Protein AF-A0A1B6NQA8-F1 (afdb_monomer)

Radius of gyration: 20.76 Å; Cα contacts (8 Å, |Δi|>4): 273; chains: 1; bounding box: 69×52×46 Å

Foldseek 3Di:
DVVVVVVVVVVVVVVVVVVLVVLLVPPPAFVLLVVADPLLVVLQSCLVSVVCVDALVRLLVSLLCQLLDPPRDLSSLQSSLLSLQVSLVCVVVVNHPDDLVSVVVSLVVSLVSCPVPPLVNLSNQCSNAAAPSNLVSLVVNLCVLLVPPPCLVVVLVVVPLVPQDPVLQVQLCVLPVDRDSLSSSLSVSLVSLVVSCVVPVDPPLPSLQVNLSSLLSNLLNCVRNVVVVNNVSSVSSSVVCCVVVSHPDDDPSNCVNVSSVDHDDPSNVVVVPDD

pLDDT: mean 73.3, std 19.45, range [27.83, 94.62]

Solvent-accessible surface area (backbone atoms only — not comparable to full-atom values): 15249 Å² total; per-residue (Å²): 120,74,67,65,52,53,55,52,51,52,48,52,51,50,53,50,51,51,52,51,53,54,53,63,74,64,59,76,67,52,74,49,51,82,66,24,50,72,68,36,39,52,50,44,52,27,62,74,68,70,60,60,87,58,55,72,68,54,52,51,50,51,36,48,54,53,56,62,40,94,80,57,46,63,50,29,41,46,41,37,38,50,54,51,51,54,52,50,52,35,36,75,71,66,75,40,93,64,55,72,61,62,58,50,53,50,50,53,50,33,55,57,74,31,67,84,41,69,62,59,36,24,42,44,40,22,47,72,43,59,21,71,58,6,32,58,28,21,52,52,33,49,36,66,70,40,64,43,65,82,57,58,72,52,40,67,73,68,71,63,63,88,76,61,56,66,72,43,45,53,45,5,31,70,78,66,74,39,79,46,74,64,34,36,49,51,31,48,52,51,50,40,49,51,53,37,43,68,76,43,78,87,83,43,70,67,58,25,43,49,51,51,50,40,52,49,41,34,26,36,13,24,50,67,62,70,35,57,70,58,19,53,50,40,51,50,50,51,53,48,35,29,77,69,66,65,24,80,70,71,58,91,82,39,55,67,64,60,62,60,60,63,76,82,64,77,73,55,64,65,66,65,77,72,128

Organism: NCBI:txid412755

Mean predicted aligned error: 11.4 Å

Structure (mmCIF, N/CA/C/O backbone):
data_AF-A0A1B6NQA8-F1
#
_entry.id   AF-A0A1B6NQA8-F1
#
loop_
_atom_site.group_PDB
_atom_site.id
_atom_site.type_symbol
_atom_site.label_atom_id
_atom_site.label_alt_id
_atom_site.label_comp_id
_atom_site.label_asym_id
_atom_site.label_entity_id
_atom_site.label_seq_id
_atom_site.pdbx_PDB_ins_code
_atom_site.Cartn_x
_atom_site.Cartn_y
_atom_site.Cartn_z
_atom_site.occupancy
_atom_site.B_iso_or_equiv
_atom_site.auth_seq_id
_atom_site.auth_comp_id
_atom_site.auth_asym_id
_atom_site.auth_atom_id
_atom_site.pdbx_PDB_model_num
ATOM 1 N N . MET A 1 1 ? -44.315 35.394 1.890 1.00 46.72 1 MET A N 1
ATOM 2 C CA . MET A 1 1 ? -42.906 35.283 1.439 1.00 46.72 1 MET A CA 1
ATOM 3 C C . MET A 1 1 ? -42.037 34.324 2.262 1.00 46.72 1 MET A C 1
ATOM 5 O O . MET A 1 1 ? -41.167 33.710 1.672 1.00 46.72 1 MET A O 1
ATOM 9 N N . LYS A 1 2 ? -42.258 34.127 3.575 1.00 40.66 2 LYS A N 1
ATOM 10 C CA . LYS A 1 2 ? -41.426 33.209 4.390 1.00 40.66 2 LYS A CA 1
ATOM 11 C C . LYS A 1 2 ? -41.687 31.707 4.166 1.00 40.66 2 LYS A C 1
ATOM 13 O O . LYS A 1 2 ? -40.763 30.917 4.276 1.00 40.66 2 LYS A O 1
ATOM 18 N N . ILE A 1 3 ? -42.914 31.320 3.803 1.00 45.50 3 ILE A N 1
ATOM 19 C CA . ILE A 1 3 ? -43.298 29.903 3.630 1.00 45.50 3 ILE A CA 1
ATOM 20 C C . ILE A 1 3 ? -42.689 29.298 2.354 1.00 45.50 3 ILE A C 1
ATOM 22 O O . ILE A 1 3 ? -42.203 28.178 2.390 1.00 45.50 3 ILE A O 1
ATOM 26 N N . LEU A 1 4 ? -42.623 30.070 1.262 1.00 41.81 4 LEU A N 1
ATOM 27 C CA . LEU A 1 4 ? -42.025 29.643 -0.013 1.00 41.81 4 LEU A CA 1
ATOM 28 C C . LEU A 1 4 ? -40.510 29.401 0.073 1.00 41.81 4 LEU A C 1
ATOM 30 O O . LEU A 1 4 ? -39.991 28.574 -0.664 1.00 41.81 4 LEU A O 1
ATOM 34 N N . LEU A 1 5 ? -39.804 30.086 0.980 1.00 41.91 5 LEU A N 1
ATOM 35 C CA . LEU A 1 5 ? -38.368 29.873 1.179 1.00 41.91 5 LEU A CA 1
ATOM 36 C C . LEU A 1 5 ? -38.089 28.550 1.909 1.00 41.91 5 LEU A C 1
ATOM 38 O O . LEU A 1 5 ? -37.139 27.853 1.574 1.00 41.91 5 LEU A O 1
ATOM 42 N N . ALA A 1 6 ? -38.935 28.187 2.879 1.00 42.66 6 ALA A N 1
ATOM 43 C CA . ALA A 1 6 ? -38.776 26.956 3.649 1.00 42.66 6 ALA A CA 1
ATOM 44 C C . ALA A 1 6 ? -39.039 25.707 2.793 1.00 42.66 6 ALA A C 1
ATOM 46 O O . ALA A 1 6 ? -38.270 24.753 2.863 1.00 42.66 6 ALA A O 1
ATOM 47 N N . THR A 1 7 ? -40.058 25.723 1.926 1.00 46.06 7 THR A N 1
ATOM 48 C CA . THR A 1 7 ? -40.312 24.612 0.993 1.00 46.06 7 THR A CA 1
ATOM 49 C C . THR A 1 7 ? -39.230 24.476 -0.071 1.00 46.06 7 THR A C 1
ATOM 51 O O . THR A 1 7 ? -38.890 23.350 -0.419 1.00 46.06 7 THR A O 1
ATOM 54 N N . LEU A 1 8 ? -38.642 25.581 -0.546 1.00 37.81 8 LEU A N 1
ATOM 55 C CA . LEU A 1 8 ? -37.531 25.527 -1.502 1.00 37.81 8 LEU A CA 1
ATOM 56 C C . LEU A 1 8 ? -36.260 24.940 -0.864 1.00 37.81 8 LEU A C 1
ATOM 58 O O . LEU A 1 8 ? -35.586 24.127 -1.483 1.00 37.81 8 LEU A O 1
ATOM 62 N N . VAL A 1 9 ? -35.962 25.297 0.390 1.00 45.97 9 VAL A N 1
ATOM 63 C CA . VAL A 1 9 ? -34.813 24.748 1.135 1.00 45.97 9 VAL A CA 1
ATOM 64 C C . VAL A 1 9 ? -35.016 23.266 1.457 1.00 45.97 9 VAL A C 1
ATOM 66 O O . VAL A 1 9 ? -34.083 22.483 1.296 1.00 45.97 9 VAL A O 1
ATOM 69 N N . VAL A 1 10 ? -36.230 22.856 1.841 1.00 42.38 10 VAL A N 1
ATOM 70 C CA . VAL A 1 10 ? -36.544 21.442 2.108 1.00 42.38 10 VAL A CA 1
ATOM 71 C C . VAL A 1 10 ? -36.507 20.612 0.823 1.00 42.38 10 VAL A C 1
ATOM 73 O O . VAL A 1 10 ? -35.942 19.524 0.851 1.00 42.38 10 VAL A O 1
ATOM 76 N N . LEU A 1 11 ? -37.010 21.120 -0.313 1.00 32.34 11 LEU A N 1
ATOM 77 C CA . LEU A 1 11 ? -36.880 20.422 -1.600 1.00 32.34 11 LEU A CA 1
ATOM 78 C C . LEU A 1 11 ? -35.423 20.344 -2.069 1.00 32.34 11 LEU A C 1
ATOM 80 O O . LEU A 1 11 ? -35.007 19.282 -2.513 1.00 32.34 11 LEU A O 1
ATOM 84 N N . CYS A 1 12 ? -34.630 21.411 -1.944 1.00 36.75 12 CYS A N 1
ATOM 85 C CA . CYS A 1 12 ? -33.211 21.370 -2.310 1.00 36.75 12 CYS A CA 1
ATOM 86 C C . CYS A 1 12 ? -32.414 20.400 -1.423 1.00 36.75 12 CYS A C 1
ATOM 88 O O . CYS A 1 12 ? -31.559 19.684 -1.936 1.00 36.75 12 CYS A O 1
ATOM 90 N N . ALA A 1 13 ? -32.721 20.322 -0.124 1.00 36.34 13 ALA A N 1
ATOM 91 C CA . ALA A 1 13 ? -32.103 19.359 0.786 1.00 36.34 13 ALA A CA 1
ATOM 92 C C . ALA A 1 13 ? -32.541 17.913 0.494 1.00 36.34 13 ALA A C 1
ATOM 94 O O . ALA A 1 13 ? -31.716 17.006 0.543 1.00 36.34 13 ALA A O 1
ATOM 95 N N . HIS A 1 14 ? -33.813 17.683 0.145 1.00 30.70 14 HIS A N 1
ATOM 96 C CA . HIS A 1 14 ? -34.294 16.351 -0.231 1.00 30.70 14 HIS A CA 1
ATOM 97 C C . HIS A 1 14 ? -33.732 15.893 -1.577 1.00 30.70 14 HIS A C 1
ATOM 99 O O . HIS A 1 14 ? -33.275 14.762 -1.672 1.00 30.70 14 HIS A O 1
ATOM 105 N N . VAL A 1 15 ? -33.702 16.766 -2.589 1.00 33.72 15 VAL A N 1
ATOM 106 C CA . VAL A 1 15 ? -33.158 16.443 -3.917 1.00 33.72 15 VAL A CA 1
ATOM 107 C C . VAL A 1 15 ? -31.648 16.204 -3.838 1.00 33.72 15 VAL A C 1
ATOM 109 O O . VAL A 1 15 ? -31.175 15.237 -4.432 1.00 33.72 15 VAL A O 1
ATOM 112 N N . ALA A 1 16 ? -30.913 16.991 -3.039 1.00 33.59 16 ALA A N 1
ATOM 113 C CA . ALA A 1 16 ? -29.499 16.741 -2.754 1.00 33.59 16 ALA A CA 1
ATOM 114 C C . ALA A 1 16 ? -29.289 15.417 -1.999 1.00 33.59 16 ALA A C 1
ATOM 116 O O . ALA A 1 16 ? -28.460 14.616 -2.408 1.00 33.59 16 ALA A O 1
ATOM 117 N N . ASN A 1 17 ? -30.081 15.110 -0.967 1.00 31.67 17 ASN A N 1
ATOM 118 C CA . ASN A 1 17 ? -29.951 13.830 -0.259 1.00 31.67 17 ASN A CA 1
ATOM 119 C C . ASN A 1 17 ? -30.317 12.623 -1.137 1.00 31.67 17 ASN A C 1
ATOM 121 O O . ASN A 1 17 ? -29.669 11.585 -1.040 1.00 31.67 17 ASN A O 1
ATOM 125 N N . THR A 1 18 ? -31.303 12.743 -2.031 1.00 32.09 18 THR A N 1
ATOM 126 C CA . THR A 1 18 ? -31.642 11.663 -2.973 1.00 32.09 18 THR A CA 1
ATOM 127 C C . THR A 1 18 ? -30.635 11.524 -4.111 1.00 32.09 18 THR A C 1
ATOM 129 O O . THR A 1 18 ? -30.408 10.405 -4.563 1.00 32.09 18 THR A O 1
ATOM 132 N N . SER A 1 19 ? -29.993 12.611 -4.564 1.00 31.58 19 SER A N 1
ATOM 133 C CA . SER A 1 19 ? -28.917 12.514 -5.559 1.00 31.58 19 SER A CA 1
ATOM 134 C C . SER A 1 19 ? -27.663 11.892 -4.947 1.00 31.58 19 SER A C 1
ATOM 136 O O . SER A 1 19 ? -27.043 11.056 -5.589 1.00 31.58 19 SER A O 1
ATOM 138 N N . TRP A 1 20 ? -27.352 12.208 -3.685 1.00 31.33 20 TRP A N 1
ATOM 139 C CA . TRP A 1 20 ? -26.260 11.587 -2.931 1.00 31.33 20 TRP A CA 1
ATOM 140 C C . TRP A 1 20 ? -26.520 10.103 -2.644 1.00 31.33 20 TRP A C 1
ATOM 142 O O . TRP A 1 20 ? -25.627 9.283 -2.839 1.00 31.33 20 TRP A O 1
ATOM 152 N N . ALA A 1 21 ? -27.740 9.732 -2.243 1.00 30.92 21 ALA A N 1
ATOM 153 C CA . ALA A 1 21 ? -28.112 8.334 -2.010 1.00 30.92 21 ALA A CA 1
ATOM 154 C C . ALA A 1 21 ? -28.112 7.499 -3.306 1.00 30.92 21 ALA A C 1
ATOM 156 O O . ALA A 1 21 ? -27.647 6.360 -3.305 1.00 30.92 21 ALA A O 1
ATOM 157 N N . ASN A 1 22 ? -28.562 8.075 -4.428 1.00 27.83 22 ASN A N 1
ATOM 158 C CA . ASN A 1 22 ? -28.517 7.406 -5.731 1.00 27.83 22 ASN A CA 1
ATOM 159 C C . ASN A 1 22 ? -27.088 7.333 -6.308 1.00 27.83 22 ASN A C 1
ATOM 161 O O . ASN A 1 22 ? -26.751 6.331 -6.935 1.00 27.83 22 ASN A O 1
ATOM 165 N N . GLU A 1 23 ? -26.221 8.321 -6.055 1.00 33.91 23 GLU A N 1
ATOM 166 C CA . GLU A 1 23 ? -24.789 8.248 -6.399 1.00 33.91 23 GLU A CA 1
ATOM 167 C C . GLU A 1 23 ? -24.030 7.221 -5.538 1.00 33.91 23 GLU A C 1
ATOM 169 O O . GLU A 1 23 ? -23.148 6.540 -6.054 1.00 33.91 23 GLU A O 1
ATOM 174 N N . LEU A 1 24 ? -24.408 7.034 -4.266 1.00 36.78 24 LEU A N 1
ATOM 175 C CA . LEU A 1 24 ? -23.858 5.997 -3.376 1.00 36.78 24 LEU A CA 1
ATOM 176 C C . LEU A 1 24 ? -24.241 4.571 -3.800 1.00 36.78 24 LEU A C 1
ATOM 178 O O . LEU A 1 24 ? -23.450 3.648 -3.616 1.00 36.78 24 LEU A O 1
ATOM 182 N N . SER A 1 25 ? -25.424 4.390 -4.395 1.00 32.44 25 SER A N 1
ATOM 183 C CA . SER A 1 25 ? -25.898 3.085 -4.885 1.00 32.44 25 SER A CA 1
ATOM 184 C C . SER A 1 25 ? -25.262 2.627 -6.207 1.00 32.44 25 SER A C 1
ATOM 186 O O . SER A 1 25 ? -25.420 1.470 -6.582 1.00 32.44 25 SER A O 1
ATOM 188 N N . ASN A 1 26 ? -24.533 3.520 -6.890 1.00 32.88 26 ASN A N 1
ATOM 189 C CA . ASN A 1 26 ? -23.890 3.286 -8.190 1.00 32.88 26 ASN A CA 1
ATOM 190 C C . ASN A 1 26 ? -22.356 3.437 -8.124 1.00 32.88 26 ASN A C 1
ATOM 192 O O . ASN A 1 26 ? -21.698 3.706 -9.131 1.00 32.88 26 ASN A O 1
ATOM 196 N N . ILE A 1 27 ? -21.770 3.295 -6.931 1.00 43.62 27 ILE A N 1
ATOM 197 C CA . ILE A 1 27 ? -20.320 3.167 -6.784 1.00 43.62 27 ILE A CA 1
ATOM 198 C C . ILE A 1 27 ? -19.980 1.736 -7.193 1.00 43.62 27 ILE A C 1
ATOM 200 O O . ILE A 1 27 ? -20.111 0.825 -6.379 1.00 43.62 27 ILE A O 1
ATOM 204 N N . ASP A 1 28 ? -19.541 1.538 -8.436 1.00 43.75 28 ASP A N 1
ATOM 205 C CA . ASP A 1 28 ? -18.763 0.353 -8.805 1.00 43.75 28 ASP A CA 1
ATOM 206 C C . ASP A 1 28 ? -17.564 0.298 -7.849 1.00 43.75 28 ASP A C 1
ATOM 208 O O . ASP A 1 28 ? -16.562 1.000 -8.041 1.00 43.75 28 ASP A O 1
ATOM 212 N N . ALA A 1 29 ? -17.701 -0.445 -6.748 1.00 51.50 29 ALA A N 1
ATOM 213 C CA . ALA A 1 29 ? -16.682 -0.527 -5.720 1.00 51.50 29 ALA A CA 1
ATOM 214 C C . ALA A 1 29 ? -15.369 -0.938 -6.394 1.00 51.50 29 ALA A C 1
ATOM 216 O O . ALA A 1 29 ? -15.337 -1.819 -7.250 1.00 51.50 29 ALA A O 1
ATOM 217 N N . PHE A 1 30 ? -14.272 -0.249 -6.068 1.00 58.19 30 PHE A N 1
ATOM 218 C CA . PHE A 1 30 ? -12.974 -0.606 -6.638 1.00 58.19 30 PHE A CA 1
ATOM 219 C C . PHE A 1 30 ? -12.727 -2.107 -6.360 1.00 58.19 30 PHE A C 1
ATOM 221 O O . PHE A 1 30 ? -12.979 -2.514 -5.223 1.00 58.19 30 PHE A O 1
ATOM 228 N N . PRO A 1 31 ? -12.223 -2.921 -7.317 1.00 65.25 31 PRO A N 1
ATOM 229 C CA . PRO A 1 31 ? -12.214 -4.391 -7.215 1.00 65.25 31 PRO A CA 1
ATOM 230 C C . PRO A 1 31 ? -11.555 -4.974 -5.959 1.00 65.25 31 PRO A C 1
ATOM 232 O O . PRO A 1 31 ? -11.747 -6.137 -5.632 1.00 65.25 31 PRO A O 1
ATOM 235 N N . PHE A 1 32 ? -10.771 -4.181 -5.223 1.00 75.69 32 PHE A N 1
ATOM 236 C CA . PHE A 1 32 ? -10.238 -4.611 -3.936 1.00 75.69 32 PHE A CA 1
ATOM 237 C C . PHE A 1 32 ? -11.302 -4.792 -2.843 1.00 75.69 32 PHE A C 1
ATOM 239 O O . PHE A 1 32 ? -11.071 -5.612 -1.966 1.00 75.69 32 PHE A O 1
ATOM 246 N N . ILE A 1 33 ? -12.438 -4.076 -2.876 1.00 75.94 33 ILE A N 1
ATOM 247 C CA . ILE A 1 33 ? -13.514 -4.233 -1.877 1.00 75.94 33 ILE A CA 1
ATOM 248 C C . ILE A 1 33 ? -14.154 -5.612 -1.991 1.00 75.94 33 ILE A C 1
ATOM 250 O O . ILE A 1 33 ? -14.415 -6.246 -0.976 1.00 75.94 33 ILE A O 1
ATOM 254 N N . GLU A 1 34 ? -14.303 -6.129 -3.207 1.00 75.50 34 GLU A N 1
ATOM 255 C CA . GLU A 1 34 ? -14.791 -7.493 -3.442 1.00 75.50 34 GLU A CA 1
ATOM 256 C C . GLU A 1 34 ? -13.838 -8.570 -2.891 1.00 75.50 34 GLU A C 1
ATOM 258 O O . GLU A 1 34 ? -14.239 -9.716 -2.714 1.00 75.50 34 GLU A O 1
ATOM 263 N N . ARG A 1 35 ? -12.582 -8.204 -2.586 1.00 78.44 35 ARG A N 1
ATOM 264 C CA . ARG A 1 35 ? -11.588 -9.058 -1.914 1.00 78.44 35 ARG A CA 1
ATOM 265 C C . ARG A 1 35 ? -11.449 -8.788 -0.419 1.00 78.44 35 ARG A C 1
ATOM 267 O O . ARG A 1 35 ? -10.624 -9.417 0.236 1.00 78.44 35 ARG A O 1
ATOM 274 N N . THR A 1 36 ? -12.193 -7.831 0.124 1.00 83.00 36 THR A N 1
ATOM 275 C CA . THR A 1 36 ? -12.217 -7.618 1.570 1.00 83.00 36 THR A CA 1
ATOM 276 C C . THR A 1 36 ? -13.138 -8.634 2.239 1.00 83.00 36 THR A C 1
ATOM 278 O O . THR A 1 36 ? -14.086 -9.121 1.627 1.00 83.00 36 THR A O 1
ATOM 281 N N . SER A 1 37 ? -12.876 -8.948 3.505 1.00 88.81 37 SER A N 1
ATOM 282 C CA . SER A 1 37 ? -13.838 -9.676 4.338 1.00 88.81 37 SER A CA 1
ATOM 283 C C . SER A 1 37 ? -15.162 -8.910 4.455 1.00 88.81 37 SER A C 1
ATOM 285 O O . SER A 1 37 ? -15.181 -7.681 4.375 1.00 88.81 37 SER A O 1
ATOM 287 N N . ASP A 1 38 ? -16.266 -9.608 4.738 1.00 88.31 38 ASP A N 1
ATOM 288 C CA . ASP A 1 38 ? -17.583 -8.977 4.937 1.00 88.31 38 ASP A CA 1
ATOM 289 C C . ASP A 1 38 ? -17.544 -7.857 5.994 1.00 88.31 38 ASP A C 1
ATOM 291 O O . ASP A 1 38 ? -18.212 -6.830 5.861 1.00 88.31 38 ASP A O 1
ATOM 295 N N . GLN A 1 39 ? -16.721 -8.031 7.036 1.00 89.19 39 GLN A N 1
ATOM 296 C CA . GLN A 1 39 ? -16.520 -7.030 8.088 1.00 89.19 39 GLN A CA 1
ATOM 297 C C . GLN A 1 39 ? -15.847 -5.766 7.544 1.00 89.19 39 GLN A C 1
ATOM 299 O O . GLN A 1 39 ? -16.304 -4.652 7.808 1.00 89.19 39 GLN A O 1
ATOM 304 N N . SER A 1 40 ? -14.785 -5.932 6.757 1.00 88.88 40 SER A N 1
ATOM 305 C CA . SER A 1 40 ? -14.100 -4.831 6.084 1.00 88.88 40 SER A CA 1
ATOM 306 C C . SER A 1 40 ? -14.995 -4.156 5.047 1.00 88.88 40 SER A C 1
ATOM 308 O O . SER A 1 40 ? -15.077 -2.931 5.033 1.00 88.88 40 SER A O 1
ATOM 310 N N . ALA A 1 41 ? -15.729 -4.906 4.226 1.00 85.00 41 ALA A N 1
ATOM 311 C CA . ALA A 1 41 ? -16.667 -4.332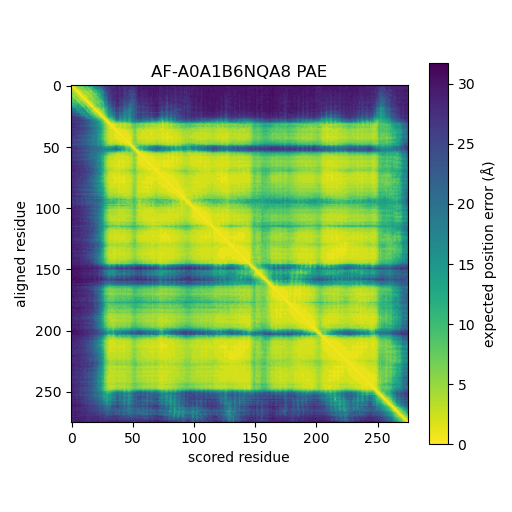 3.265 1.00 85.00 41 ALA A CA 1
ATOM 312 C C . ALA A 1 41 ? -17.725 -3.467 3.976 1.00 85.00 41 ALA A C 1
ATOM 314 O O . ALA A 1 41 ? -17.935 -2.307 3.610 1.00 85.00 41 ALA A O 1
ATOM 315 N N . ALA A 1 42 ? -18.328 -3.981 5.053 1.00 85.38 42 ALA A N 1
ATOM 316 C CA . ALA A 1 42 ? -19.299 -3.241 5.857 1.00 85.38 42 ALA A CA 1
ATOM 317 C C . ALA A 1 42 ? -18.700 -1.967 6.477 1.00 85.38 42 ALA A C 1
ATOM 319 O O . ALA A 1 42 ? -19.323 -0.899 6.426 1.00 85.38 42 ALA A O 1
ATOM 320 N N . LEU A 1 43 ? -17.479 -2.050 7.019 1.00 85.19 43 LEU A N 1
ATOM 321 C CA . LEU A 1 43 ? -16.763 -0.892 7.554 1.00 85.19 43 LEU A CA 1
ATOM 322 C C . LEU A 1 43 ? -16.487 0.148 6.459 1.00 85.19 43 LEU A C 1
ATOM 324 O O . LEU A 1 43 ? -16.758 1.332 6.655 1.00 85.19 43 LEU A O 1
ATOM 328 N N . TYR A 1 44 ? -16.004 -0.281 5.292 1.00 82.12 44 TYR A N 1
ATOM 329 C CA . TYR A 1 44 ? -15.741 0.597 4.154 1.00 82.12 44 TYR A CA 1
ATOM 330 C C . TYR A 1 44 ? -17.002 1.345 3.712 1.00 82.12 44 TYR A C 1
ATOM 332 O O . TYR A 1 44 ? -16.984 2.573 3.604 1.00 82.12 44 TYR A O 1
ATOM 340 N N . HIS A 1 45 ? -18.110 0.630 3.511 1.00 77.94 45 HIS A N 1
ATOM 341 C CA . HIS A 1 45 ? -19.379 1.243 3.121 1.00 77.94 45 HIS A CA 1
ATOM 342 C C . HIS A 1 45 ? -19.906 2.212 4.185 1.00 77.94 45 HIS A C 1
ATOM 344 O O . HIS A 1 45 ? -20.407 3.283 3.834 1.00 77.94 45 HIS A O 1
ATOM 350 N N . SER A 1 46 ? -19.729 1.898 5.470 1.00 77.75 46 SER A N 1
ATOM 351 C CA . SER A 1 46 ? -20.102 2.800 6.569 1.00 77.75 46 SER A CA 1
ATOM 352 C C . SER A 1 46 ? -19.272 4.090 6.552 1.00 77.75 46 SER A C 1
ATOM 354 O O . SER A 1 46 ? -19.820 5.181 6.680 1.00 77.75 46 SER A O 1
ATOM 356 N N . ILE A 1 47 ? -17.959 3.993 6.313 1.00 74.69 47 ILE A N 1
ATOM 357 C CA . ILE A 1 47 ? -17.069 5.163 6.211 1.00 74.69 47 ILE A CA 1
ATOM 358 C C . ILE A 1 47 ? -17.425 6.023 4.990 1.00 74.69 47 ILE A C 1
ATOM 360 O O . ILE A 1 47 ? -17.499 7.247 5.091 1.00 74.69 47 ILE A O 1
ATOM 364 N N . VAL A 1 48 ? -17.639 5.404 3.824 1.00 71.19 48 VAL A N 1
ATOM 365 C CA . VAL A 1 48 ? -17.853 6.129 2.558 1.00 71.19 48 VAL A CA 1
ATOM 366 C C . VAL A 1 48 ? -19.223 6.798 2.490 1.00 71.19 48 VAL A C 1
ATOM 368 O O . VAL A 1 48 ? -19.325 7.904 1.951 1.00 71.19 48 VAL A O 1
ATOM 371 N N . SER A 1 49 ? -20.258 6.158 3.037 1.00 66.38 49 SER A N 1
ATOM 372 C CA . SER A 1 49 ? -21.608 6.730 3.112 1.00 66.38 49 SER A CA 1
ATOM 373 C C . SER A 1 49 ? -21.704 7.911 4.079 1.00 66.38 49 SER A C 1
ATOM 375 O O . SER A 1 49 ? -22.657 8.679 3.997 1.00 66.38 49 SER A O 1
ATOM 377 N N . GLY A 1 50 ? -20.723 8.086 4.976 1.00 60.59 50 GLY A N 1
ATOM 378 C CA . GLY A 1 50 ? -20.813 9.049 6.076 1.00 60.59 50 GLY A CA 1
ATOM 379 C C . GLY A 1 50 ? -21.873 8.668 7.115 1.00 60.59 50 GLY A C 1
ATOM 380 O O . GLY A 1 50 ? -22.082 9.406 8.073 1.00 60.59 50 GLY A O 1
ATOM 381 N N . ASP A 1 51 ? -22.505 7.507 6.939 1.00 56.84 51 ASP A N 1
ATOM 382 C CA . ASP A 1 51 ? -23.587 6.966 7.750 1.00 56.84 51 ASP A CA 1
ATOM 383 C C . ASP A 1 51 ? -22.995 6.001 8.787 1.00 56.84 51 ASP A C 1
ATOM 385 O O . ASP A 1 51 ? -23.392 4.841 8.929 1.00 56.84 51 ASP A O 1
ATOM 389 N N . LEU A 1 52 ? -21.988 6.480 9.526 1.00 57.31 52 LEU A N 1
ATOM 390 C CA . LEU A 1 52 ? -21.489 5.792 10.713 1.00 57.31 52 LEU A CA 1
ATOM 391 C C . LEU A 1 52 ? -22.540 5.928 11.822 1.00 57.31 52 LEU A C 1
ATOM 393 O O . LEU A 1 52 ? -22.357 6.617 12.817 1.00 57.31 52 LEU A O 1
ATOM 397 N N . ASN A 1 53 ? -23.652 5.215 11.656 1.00 48.97 53 ASN A N 1
ATOM 398 C CA . ASN A 1 53 ? -24.666 4.992 12.684 1.00 48.97 53 ASN A CA 1
ATOM 399 C C . ASN A 1 53 ? -24.130 4.122 13.842 1.00 48.97 53 ASN A C 1
ATOM 401 O O . ASN A 1 53 ? -24.856 3.812 14.785 1.00 48.97 53 ASN A O 1
ATOM 405 N N . GLN A 1 54 ? -22.860 3.713 13.773 1.00 59.94 54 GLN A N 1
ATOM 406 C CA . GLN A 1 54 ? -22.146 2.971 14.801 1.00 59.94 54 GLN A CA 1
ATOM 407 C C . GLN A 1 54 ? -21.298 3.922 15.648 1.00 59.94 54 GLN A C 1
ATOM 409 O O . GLN A 1 54 ? -20.654 4.833 15.131 1.00 59.94 54 GLN A O 1
ATOM 414 N N . SER A 1 55 ? -21.280 3.693 16.963 1.00 76.81 55 SER A N 1
ATOM 415 C CA . SER A 1 55 ? -20.427 4.463 17.873 1.00 76.81 55 SER A CA 1
ATOM 416 C C . SER A 1 55 ? -18.947 4.328 17.492 1.00 76.81 55 SER A C 1
ATOM 418 O O . SER A 1 55 ? -18.528 3.288 16.986 1.00 76.81 55 SER A O 1
ATOM 420 N N . GLU A 1 56 ? -18.124 5.336 17.784 1.00 82.62 56 GLU A N 1
ATOM 421 C CA . GLU A 1 56 ? -16.678 5.285 17.511 1.00 82.62 56 GLU A CA 1
ATOM 422 C C . GLU A 1 56 ? -15.993 4.092 18.199 1.00 82.62 56 GLU A C 1
ATOM 424 O O . GLU A 1 56 ? -15.091 3.486 17.626 1.00 82.62 56 GLU A O 1
ATOM 429 N N . ALA A 1 57 ? -16.482 3.682 19.375 1.00 84.25 57 ALA A N 1
ATOM 430 C CA . ALA A 1 57 ? -16.037 2.469 20.061 1.00 84.25 57 ALA A CA 1
ATOM 431 C C . ALA A 1 57 ? -16.395 1.184 19.288 1.00 84.25 57 ALA A C 1
ATOM 433 O O . ALA A 1 57 ? -15.581 0.266 19.197 1.00 84.25 57 ALA A O 1
ATOM 434 N N . SER A 1 58 ? -17.591 1.121 18.692 1.00 85.75 58 SER A N 1
ATOM 435 C CA . SER A 1 58 ? -17.994 0.015 17.812 1.00 85.75 58 SER A CA 1
ATOM 436 C C . SER A 1 58 ? -17.126 -0.036 16.554 1.00 85.75 58 SER A C 1
ATOM 438 O O . SER A 1 58 ? -16.677 -1.112 16.171 1.00 85.75 58 SER A O 1
ATOM 440 N N . THR A 1 59 ? -16.820 1.122 15.964 1.00 86.94 59 THR A N 1
ATOM 441 C CA . THR A 1 59 ? -15.909 1.236 14.818 1.00 86.94 59 THR A CA 1
ATOM 442 C C . THR A 1 59 ? -14.502 0.760 15.178 1.00 86.94 59 THR A C 1
ATOM 444 O O . THR A 1 59 ? -13.918 -0.027 14.437 1.00 86.94 59 THR A O 1
ATOM 447 N N . LEU A 1 60 ? -13.962 1.171 16.331 1.00 90.12 60 LEU A N 1
ATOM 448 C CA . LEU A 1 60 ? -12.648 0.720 16.796 1.00 90.12 60 LEU A CA 1
ATOM 449 C C . LEU A 1 60 ? -12.619 -0.798 17.035 1.00 90.12 60 LEU A C 1
ATOM 451 O O . LEU A 1 60 ? -11.678 -1.463 16.606 1.00 90.12 60 LEU A O 1
ATOM 455 N N . SER A 1 61 ? -13.670 -1.358 17.640 1.00 90.88 61 SER A N 1
ATOM 456 C CA . SER A 1 61 ? -13.806 -2.807 17.836 1.00 90.88 61 SER A CA 1
ATOM 457 C C . SER A 1 61 ? -13.921 -3.570 16.510 1.00 90.88 61 SER A C 1
ATOM 459 O O . SER A 1 61 ? -13.335 -4.641 16.364 1.00 90.88 61 SER A O 1
ATOM 461 N N . ALA A 1 62 ? -14.614 -3.017 15.509 1.00 91.81 62 ALA A N 1
ATOM 462 C CA . ALA A 1 62 ? -14.673 -3.608 14.173 1.00 91.81 62 ALA A CA 1
ATOM 463 C C . ALA A 1 62 ? -13.286 -3.639 13.508 1.00 91.81 62 ALA A C 1
ATOM 465 O O . ALA A 1 62 ? -12.881 -4.674 12.984 1.00 91.81 62 ALA A O 1
ATOM 466 N N . ILE A 1 63 ? -12.529 -2.539 13.589 1.00 93.00 63 ILE A N 1
ATOM 467 C CA . ILE A 1 63 ? -11.144 -2.471 13.096 1.00 93.00 63 ILE A CA 1
ATOM 468 C C . ILE A 1 63 ? -10.268 -3.499 13.821 1.00 93.00 63 ILE A C 1
ATOM 470 O O . ILE A 1 63 ? -9.449 -4.166 13.189 1.00 93.00 63 ILE A O 1
ATOM 474 N N . GLU A 1 64 ? -10.432 -3.648 15.134 1.00 94.38 64 GLU A N 1
ATOM 475 C CA . GLU A 1 64 ? -9.710 -4.651 15.911 1.00 94.38 64 GLU A CA 1
ATOM 476 C C . GLU A 1 64 ? -9.991 -6.072 15.432 1.00 94.38 64 GLU A C 1
ATOM 478 O O . GLU A 1 64 ? -9.044 -6.826 15.198 1.00 94.38 64 GLU A O 1
ATOM 483 N N . ASN A 1 65 ? -11.260 -6.429 15.236 1.00 93.94 65 ASN A N 1
ATOM 484 C CA . ASN A 1 65 ? -11.637 -7.752 14.740 1.00 93.94 65 ASN A CA 1
ATOM 485 C C . ASN A 1 65 ? -11.019 -8.025 13.363 1.00 93.94 65 ASN A C 1
ATOM 487 O O . ASN A 1 65 ? -10.416 -9.077 13.171 1.00 93.94 65 ASN A O 1
ATOM 491 N N . ILE A 1 66 ? -11.059 -7.041 12.459 1.00 94.62 66 ILE A N 1
ATOM 492 C CA . ILE A 1 66 ? -10.427 -7.128 11.137 1.00 94.62 66 ILE A CA 1
ATOM 493 C C . ILE A 1 66 ? -8.912 -7.364 11.256 1.00 94.62 66 ILE A C 1
ATOM 495 O O . ILE A 1 66 ? -8.361 -8.260 10.622 1.00 94.62 66 ILE A O 1
ATOM 499 N N . LEU A 1 67 ? -8.212 -6.562 12.064 1.00 93.25 67 LEU A N 1
ATOM 500 C CA . LEU A 1 67 ? -6.746 -6.601 12.154 1.00 93.25 67 LEU A CA 1
ATOM 501 C C . LEU A 1 67 ? -6.197 -7.784 12.952 1.00 93.25 67 LEU A C 1
ATOM 503 O O . LEU A 1 67 ? -4.997 -8.064 12.883 1.00 93.25 67 LEU A O 1
ATOM 507 N N . THR A 1 68 ? -7.040 -8.432 13.749 1.00 91.12 68 THR A N 1
ATOM 508 C CA . THR A 1 68 ? -6.663 -9.590 14.561 1.00 91.12 68 THR A CA 1
ATOM 509 C C . THR A 1 68 ? -7.104 -10.916 13.947 1.00 91.12 68 THR A C 1
ATOM 511 O O . THR A 1 68 ? -6.717 -11.961 14.475 1.00 91.12 68 THR A O 1
ATOM 514 N N . ASP A 1 69 ? -7.828 -10.885 12.822 1.00 90.69 69 ASP A N 1
ATOM 515 C CA . ASP A 1 69 ? -8.185 -12.073 12.050 1.00 90.69 69 ASP A CA 1
ATOM 516 C C . ASP A 1 69 ? -6.913 -12.792 11.546 1.00 90.69 69 ASP A C 1
ATOM 518 O O . ASP A 1 69 ? -6.032 -12.156 10.960 1.00 90.69 69 ASP A O 1
ATOM 522 N N . PRO A 1 70 ? -6.775 -14.116 11.751 1.00 86.88 70 PRO A N 1
ATOM 523 C CA . PRO A 1 70 ? -5.620 -14.876 11.264 1.00 86.88 70 PRO A CA 1
ATOM 524 C C . PRO A 1 70 ? -5.478 -14.896 9.730 1.00 86.88 70 PRO A C 1
ATOM 526 O O . PRO A 1 70 ? -4.380 -15.128 9.222 1.00 86.88 70 PRO A O 1
ATOM 529 N N . ASN A 1 71 ? -6.563 -14.658 8.994 1.00 88.81 71 ASN A N 1
ATOM 530 C CA . ASN A 1 71 ? -6.612 -14.643 7.534 1.00 88.81 71 ASN A CA 1
ATOM 531 C C . ASN A 1 71 ? -6.639 -13.222 6.955 1.00 88.81 71 ASN A C 1
ATOM 533 O O . ASN A 1 71 ? -6.919 -13.066 5.767 1.00 88.81 71 ASN A O 1
ATOM 537 N N . VAL A 1 72 ? -6.352 -12.198 7.768 1.00 91.50 72 VAL A N 1
ATOM 538 C CA . VAL A 1 72 ? -6.369 -10.794 7.345 1.00 91.50 72 VAL A CA 1
ATOM 539 C C . VAL A 1 72 ? -5.528 -10.574 6.081 1.00 91.50 72 VAL A C 1
ATOM 541 O O . VAL A 1 72 ? -4.343 -10.924 6.015 1.00 91.50 72 VAL A O 1
ATOM 544 N N . GLN A 1 73 ? -6.137 -9.966 5.063 1.00 90.94 73 GLN A N 1
ATOM 545 C CA . GLN A 1 73 ? -5.479 -9.691 3.788 1.00 90.94 73 GLN A CA 1
ATOM 546 C C . GLN A 1 73 ? -5.117 -8.210 3.643 1.00 90.94 73 GLN A C 1
ATOM 548 O O . GLN A 1 73 ? -5.530 -7.349 4.422 1.00 90.94 73 GLN A O 1
ATOM 553 N N . LEU A 1 74 ? -4.311 -7.878 2.631 1.00 91.06 74 LEU A N 1
ATOM 554 C CA . LEU A 1 74 ? -3.930 -6.488 2.375 1.00 91.06 74 LEU A CA 1
ATOM 555 C C . LEU A 1 74 ? -5.147 -5.559 2.155 1.00 91.06 74 LEU A C 1
ATOM 557 O O . LEU A 1 74 ? -5.139 -4.475 2.747 1.00 91.06 74 LEU A O 1
ATOM 561 N N . PRO A 1 75 ? -6.191 -5.937 1.385 1.00 88.94 75 PRO A N 1
ATOM 562 C CA . PRO A 1 75 ? -7.421 -5.150 1.287 1.00 88.94 75 PRO A CA 1
ATOM 563 C C . PRO A 1 75 ? -8.044 -4.816 2.650 1.00 88.94 75 PRO A C 1
ATOM 565 O O . PRO A 1 75 ? -8.355 -3.652 2.906 1.00 88.94 75 PRO A O 1
ATOM 568 N N . ASP A 1 76 ? -8.145 -5.797 3.552 1.00 91.62 76 ASP A N 1
ATOM 569 C CA . ASP A 1 76 ? -8.666 -5.600 4.910 1.00 91.62 76 ASP A CA 1
ATOM 570 C C . ASP A 1 76 ? -7.827 -4.589 5.697 1.00 91.62 76 ASP A C 1
ATOM 572 O O . ASP A 1 76 ? -8.352 -3.663 6.313 1.00 91.62 76 ASP A O 1
ATOM 576 N N . MET A 1 77 ? -6.498 -4.708 5.624 1.00 92.25 77 MET A N 1
ATOM 577 C CA . MET A 1 77 ? -5.577 -3.788 6.299 1.00 92.25 77 MET A CA 1
ATOM 578 C C . MET A 1 77 ? -5.688 -2.353 5.768 1.00 92.25 77 MET A C 1
ATOM 580 O O . MET A 1 77 ? -5.477 -1.401 6.524 1.00 92.25 77 MET A O 1
ATOM 584 N N . VAL A 1 78 ? -5.993 -2.181 4.477 1.00 87.94 78 VAL A N 1
ATOM 585 C CA . VAL A 1 78 ? -6.243 -0.864 3.871 1.00 87.94 78 VAL A CA 1
ATOM 586 C C . VAL A 1 78 ? -7.534 -0.263 4.422 1.00 87.94 78 VAL A C 1
ATOM 588 O O . VAL A 1 78 ? -7.521 0.896 4.838 1.00 87.94 78 VAL A O 1
ATOM 591 N N . VAL A 1 79 ? -8.620 -1.039 4.493 1.00 86.19 79 VAL A N 1
ATOM 592 C CA . VAL A 1 79 ? -9.889 -0.565 5.070 1.00 86.19 79 VAL A CA 1
ATOM 593 C C . VAL A 1 79 ? -9.749 -0.263 6.563 1.00 86.19 79 VAL A C 1
ATOM 595 O O . VAL A 1 79 ? -10.201 0.780 7.031 1.00 86.19 79 VAL A O 1
ATOM 598 N N . ALA A 1 80 ? -9.063 -1.116 7.315 1.00 89.56 80 ALA A N 1
ATOM 599 C CA . ALA A 1 80 ? -8.773 -0.870 8.722 1.00 89.56 80 ALA A CA 1
ATOM 600 C C . ALA A 1 80 ? -7.952 0.418 8.916 1.00 89.56 80 ALA A C 1
ATOM 602 O O . ALA A 1 80 ? -8.268 1.236 9.779 1.00 89.56 80 ALA A O 1
ATOM 603 N N . SER A 1 81 ? -6.931 0.647 8.080 1.00 86.88 81 SER A N 1
ATOM 604 C CA . SER A 1 81 ? -6.145 1.889 8.101 1.00 86.88 81 SER A CA 1
ATOM 605 C C . SER A 1 81 ? -7.007 3.119 7.806 1.00 86.88 81 SER A C 1
ATOM 607 O O . SER A 1 81 ? -6.846 4.150 8.460 1.00 86.88 81 SER A O 1
ATOM 609 N N . LEU A 1 82 ? -7.951 2.998 6.871 1.00 81.12 82 LEU A N 1
ATOM 610 C CA . LEU A 1 82 ? -8.927 4.037 6.561 1.00 81.12 82 LEU A CA 1
ATOM 611 C C . LEU A 1 82 ? -9.833 4.347 7.762 1.00 81.12 82 LEU A C 1
ATOM 613 O O . LEU A 1 82 ? -10.018 5.513 8.109 1.00 81.12 82 LEU A O 1
ATOM 617 N N . GLY A 1 83 ? -10.349 3.317 8.435 1.00 82.62 83 GLY A N 1
ATOM 618 C CA . GLY A 1 83 ? -11.144 3.483 9.653 1.00 82.62 83 GLY A CA 1
ATOM 619 C C . GLY A 1 83 ? -10.361 4.180 10.767 1.00 82.62 83 GLY A C 1
ATOM 620 O O . GLY A 1 83 ? -10.865 5.109 11.395 1.00 82.62 83 GLY A O 1
ATOM 621 N N . LEU A 1 84 ? -9.092 3.814 10.963 1.00 84.56 84 LEU A N 1
ATOM 622 C CA . LEU A 1 84 ? -8.229 4.468 11.951 1.00 84.56 84 LEU A CA 1
ATOM 623 C C . LEU A 1 84 ? -7.943 5.932 11.607 1.00 84.56 84 LEU A C 1
ATOM 625 O O . LEU A 1 84 ? -7.875 6.760 12.515 1.00 84.56 84 LEU A O 1
ATOM 629 N N . GLN A 1 85 ? -7.784 6.268 10.324 1.00 77.69 85 GLN A N 1
ATOM 630 C CA . GLN A 1 85 ? -7.647 7.658 9.875 1.00 77.69 85 GLN A CA 1
ATOM 631 C C . GLN A 1 85 ? -8.901 8.469 10.200 1.00 77.69 85 GLN A C 1
ATOM 633 O O . GLN A 1 85 ? -8.789 9.558 10.761 1.00 77.69 85 GLN A O 1
ATOM 638 N N . PHE A 1 86 ? -10.077 7.911 9.903 1.00 78.25 86 PHE A N 1
ATOM 639 C CA . PHE A 1 86 ? -11.358 8.531 10.222 1.00 78.25 86 PHE A CA 1
ATOM 640 C C . PHE A 1 86 ? -11.482 8.821 11.728 1.00 78.25 86 PHE A C 1
ATOM 642 O O . PHE A 1 86 ? -11.710 9.966 12.118 1.00 78.25 86 PHE A O 1
ATOM 649 N N . LEU A 1 87 ? -11.231 7.820 12.580 1.00 80.00 87 LEU A N 1
ATOM 650 C CA . LEU A 1 87 ? -11.275 7.994 14.036 1.00 80.00 87 LEU A CA 1
ATOM 651 C C . LEU A 1 87 ? -10.238 9.017 14.523 1.00 80.00 87 LEU A C 1
ATOM 653 O O . LEU A 1 87 ? -10.546 9.882 15.338 1.00 80.00 87 LEU A O 1
ATOM 657 N N . SER A 1 88 ? -9.017 8.971 13.985 1.00 77.75 88 SER A N 1
ATOM 658 C CA . SER A 1 88 ? -7.946 9.906 14.357 1.00 77.75 88 SER A CA 1
ATOM 659 C C . SER A 1 88 ? -8.318 11.361 14.072 1.00 77.75 88 SER A C 1
ATOM 661 O O . SER A 1 88 ? -7.998 12.240 14.872 1.00 77.75 88 SER A O 1
ATOM 663 N N . ALA A 1 89 ? -8.989 11.625 12.947 1.00 74.50 89 ALA A N 1
ATOM 664 C CA . ALA A 1 89 ? -9.444 12.966 12.596 1.00 74.50 89 ALA A CA 1
ATOM 665 C C . ALA A 1 89 ? -10.480 13.490 13.605 1.00 74.50 89 ALA A C 1
ATOM 667 O O . ALA A 1 89 ? -10.366 14.630 14.058 1.00 74.50 89 ALA A O 1
ATOM 668 N N . ASN A 1 90 ? -11.431 12.650 14.023 1.00 74.38 90 ASN A N 1
ATOM 669 C CA . ASN A 1 90 ? -12.426 13.017 15.035 1.00 74.38 90 ASN A CA 1
ATOM 670 C C . ASN A 1 90 ? -11.787 13.294 16.405 1.00 74.38 90 ASN A C 1
ATOM 672 O O . ASN A 1 90 ? -12.148 14.265 17.072 1.00 74.38 90 ASN A O 1
ATOM 676 N N . ILE A 1 91 ? -10.796 12.489 16.809 1.00 78.00 91 ILE A N 1
ATOM 677 C CA . ILE A 1 91 ? -10.050 12.698 18.063 1.00 78.00 91 ILE A CA 1
ATOM 678 C C . ILE A 1 91 ? -9.335 14.051 18.043 1.00 78.00 91 ILE A C 1
ATOM 680 O O . ILE A 1 91 ? -9.464 14.833 18.984 1.00 78.00 91 ILE A O 1
ATOM 684 N N . VAL A 1 92 ? -8.613 14.368 16.964 1.00 73.50 92 VAL A N 1
ATOM 685 C CA . VAL A 1 92 ? -7.874 15.639 16.859 1.00 73.50 92 VAL A CA 1
ATOM 686 C C . VAL A 1 92 ? -8.797 16.852 16.794 1.00 73.50 92 VAL A C 1
ATOM 688 O O . VAL A 1 92 ? -8.459 17.901 17.341 1.00 73.50 92 VAL A O 1
ATOM 691 N N . ASN A 1 93 ? -9.980 16.705 16.204 1.00 73.06 93 ASN A N 1
ATOM 692 C CA . ASN A 1 93 ? -10.992 17.758 16.187 1.00 73.06 93 ASN A CA 1
ATOM 693 C C . ASN A 1 93 ? -11.752 17.893 17.521 1.00 73.06 93 ASN A C 1
ATOM 695 O O . ASN A 1 93 ? -12.614 18.762 17.641 1.00 73.06 93 ASN A O 1
ATOM 699 N N . GLY A 1 94 ? -11.446 17.059 18.523 1.00 73.00 94 GLY A N 1
ATOM 700 C CA . GLY A 1 94 ? -12.098 17.080 19.833 1.00 73.00 94 GLY A CA 1
ATOM 701 C C . GLY A 1 94 ? -13.559 16.627 19.798 1.00 73.00 94 GLY A C 1
ATOM 702 O O . GLY A 1 94 ? -14.317 16.945 20.711 1.00 73.00 94 GLY A O 1
ATOM 703 N N . THR A 1 95 ? -13.970 15.917 18.745 1.00 74.69 95 THR A N 1
ATOM 704 C CA . THR A 1 95 ? -15.352 15.449 18.552 1.00 74.69 95 THR A CA 1
ATOM 705 C C . THR A 1 95 ? -15.562 14.004 18.998 1.00 74.69 95 THR A C 1
ATOM 707 O O . THR A 1 95 ? -16.686 13.517 18.936 1.00 74.69 95 THR A O 1
ATOM 710 N N . SER A 1 96 ? -14.498 13.338 19.450 1.00 77.50 96 SER A N 1
ATOM 711 C CA . SER A 1 96 ? -14.481 11.936 19.870 1.00 77.50 96 SER A CA 1
ATOM 712 C C . SER A 1 96 ? -14.112 11.804 21.353 1.00 77.50 96 SER A C 1
ATOM 714 O O . SER A 1 96 ? -13.209 12.514 21.805 1.00 77.50 96 SER A O 1
ATOM 716 N N . PRO A 1 97 ? -14.734 10.880 22.115 1.00 77.25 97 PRO A N 1
ATOM 717 C CA . PRO A 1 97 ? -14.297 10.518 23.457 1.00 77.25 97 PRO A CA 1
ATOM 718 C C . PRO A 1 97 ? -13.129 9.513 23.465 1.00 77.25 97 PRO A C 1
ATOM 720 O O . PRO A 1 97 ? -12.547 9.301 24.526 1.00 77.25 97 PRO A O 1
ATOM 723 N N . LEU A 1 98 ? -12.789 8.888 22.327 1.00 82.56 98 LEU A N 1
ATOM 724 C CA . LEU A 1 98 ? -11.610 8.019 22.201 1.00 82.56 98 LEU A CA 1
ATOM 725 C C . LEU A 1 98 ? -10.306 8.811 22.335 1.00 82.56 98 LEU A C 1
ATOM 727 O O . LEU A 1 98 ? -10.232 9.992 21.980 1.00 82.56 98 LEU A O 1
ATOM 731 N N . LEU A 1 99 ? -9.256 8.123 22.772 1.00 81.38 99 LEU A N 1
ATOM 732 C CA . LEU A 1 99 ? -7.905 8.655 22.873 1.00 81.38 99 LEU A CA 1
ATOM 733 C C . LEU A 1 99 ? -7.010 8.085 21.767 1.00 81.38 99 LEU A C 1
ATOM 735 O O . LEU A 1 99 ? -7.209 6.986 21.253 1.00 81.38 99 LEU A O 1
ATOM 739 N N . LEU A 1 100 ? -5.946 8.817 21.426 1.00 80.06 100 LEU A N 1
ATOM 740 C CA . LEU A 1 100 ? -4.909 8.299 20.521 1.00 80.06 100 LEU A CA 1
ATOM 741 C C . LEU A 1 100 ? -4.173 7.078 21.109 1.00 80.06 100 LEU A C 1
ATOM 743 O O . LEU A 1 100 ? -3.540 6.325 20.367 1.00 80.06 100 LEU A O 1
ATOM 747 N N . GLU A 1 101 ? -4.247 6.888 22.429 1.00 84.50 101 GLU A N 1
ATOM 748 C CA . GLU A 1 101 ? -3.721 5.713 23.129 1.00 84.50 101 GLU A CA 1
ATOM 749 C C . GLU A 1 101 ? -4.484 4.441 22.736 1.00 84.50 101 GLU A C 1
ATOM 751 O O . GLU A 1 101 ? -3.840 3.456 22.388 1.00 84.50 101 GLU A O 1
ATOM 756 N N . ASP A 1 102 ? -5.816 4.501 22.610 1.00 86.25 102 ASP A N 1
ATOM 757 C CA . ASP A 1 102 ? -6.642 3.358 22.189 1.00 86.25 102 ASP A CA 1
ATOM 758 C C . ASP A 1 102 ? -6.244 2.853 20.787 1.00 86.25 102 ASP A C 1
ATOM 760 O O . ASP A 1 102 ? -6.134 1.653 20.527 1.00 86.25 102 ASP A O 1
ATOM 764 N N . ILE A 1 103 ? -5.955 3.785 19.871 1.00 84.88 103 ILE A N 1
ATOM 765 C CA . ILE A 1 103 ? -5.457 3.472 18.522 1.00 84.88 103 ILE A CA 1
ATOM 766 C C . ILE A 1 103 ? -4.042 2.874 18.578 1.00 84.88 103 ILE A C 1
ATOM 768 O O . ILE A 1 103 ? -3.710 1.965 17.810 1.00 84.88 103 ILE A O 1
ATOM 772 N N . SER A 1 104 ? -3.197 3.384 19.476 1.00 84.56 104 SER A N 1
ATOM 773 C CA . SER A 1 104 ? -1.812 2.927 19.630 1.00 84.56 104 SER A CA 1
ATOM 774 C C . SER A 1 104 ? -1.742 1.501 20.188 1.00 84.56 104 SER A C 1
ATOM 776 O O . SER A 1 104 ? -0.959 0.689 19.685 1.00 84.56 104 SER A O 1
ATOM 778 N N . ASP A 1 105 ? -2.594 1.177 21.160 1.00 88.25 105 ASP A N 1
ATOM 779 C CA . ASP A 1 105 ? -2.707 -0.160 21.746 1.00 88.25 105 ASP A CA 1
ATOM 780 C C . ASP A 1 105 ? -3.183 -1.185 20.717 1.00 88.25 105 ASP A C 1
ATOM 782 O O . ASP A 1 105 ? -2.585 -2.259 20.573 1.00 88.25 105 ASP A O 1
ATOM 786 N N . LEU A 1 106 ? -4.194 -0.825 19.920 1.00 90.12 106 LEU A N 1
ATOM 787 C CA . LEU A 1 106 ? -4.652 -1.654 18.810 1.00 90.12 106 LEU A CA 1
ATOM 788 C C . LEU A 1 106 ? -3.533 -1.911 17.787 1.00 90.12 106 LEU A C 1
ATOM 790 O O . LEU A 1 106 ? -3.335 -3.049 17.350 1.00 90.12 106 LEU A O 1
ATOM 794 N N . TYR A 1 107 ? -2.765 -0.880 17.422 1.00 89.25 107 TYR A N 1
ATOM 795 C CA . TYR A 1 107 ? -1.638 -1.035 16.501 1.00 89.25 107 TYR A CA 1
ATOM 796 C C . TYR A 1 107 ? -0.597 -2.038 17.023 1.00 89.25 107 TYR A C 1
ATOM 798 O O . TYR A 1 107 ? -0.169 -2.921 16.271 1.00 89.25 107 TYR A O 1
ATOM 806 N N . GLU A 1 108 ? -0.185 -1.935 18.291 1.00 89.75 108 GLU A N 1
ATOM 807 C CA . GLU A 1 108 ? 0.797 -2.864 18.862 1.00 89.75 108 GLU A CA 1
ATOM 808 C C . GLU A 1 108 ? 0.236 -4.287 18.997 1.00 89.75 108 GLU A C 1
ATOM 810 O O . GLU A 1 108 ? 0.948 -5.248 18.683 1.00 89.75 108 GLU A O 1
ATOM 815 N N . LYS A 1 109 ? -1.047 -4.438 19.355 1.00 91.31 109 LYS A N 1
ATOM 816 C CA . LYS A 1 109 ? -1.733 -5.738 19.400 1.00 91.31 109 LYS A CA 1
ATOM 817 C C . LYS A 1 109 ? -1.757 -6.420 18.030 1.00 91.31 109 LYS A C 1
ATOM 819 O O . LYS A 1 109 ? -1.285 -7.551 17.897 1.00 91.31 109 LYS A O 1
ATOM 824 N N . ALA A 1 110 ? -2.234 -5.728 16.995 1.00 90.56 110 ALA A N 1
ATOM 825 C CA . ALA A 1 110 ? -2.286 -6.260 15.633 1.00 90.56 110 ALA A CA 1
ATOM 826 C C . ALA A 1 110 ? -0.883 -6.615 15.109 1.00 90.56 110 ALA A C 1
ATOM 828 O O . ALA A 1 110 ? -0.644 -7.701 14.577 1.00 90.56 110 ALA A O 1
ATOM 829 N N . LYS A 1 111 ? 0.100 -5.739 15.342 1.00 90.81 111 LYS A N 1
ATOM 830 C CA . LYS A 1 111 ? 1.501 -5.979 14.973 1.00 90.81 111 LYS A CA 1
ATOM 831 C C . LYS A 1 111 ? 2.096 -7.214 15.655 1.00 90.81 111 LYS A C 1
ATOM 833 O O . LYS A 1 111 ? 2.927 -7.890 15.041 1.00 90.81 111 LYS A O 1
ATOM 838 N N . ALA A 1 112 ? 1.722 -7.490 16.905 1.00 89.88 112 ALA A N 1
ATOM 839 C CA . ALA A 1 112 ? 2.173 -8.667 17.642 1.00 89.88 112 ALA A CA 1
ATOM 840 C C . ALA A 1 112 ? 1.584 -9.968 17.070 1.00 89.88 112 ALA A C 1
ATOM 842 O O . ALA A 1 112 ? 2.324 -10.946 16.936 1.00 89.88 112 ALA A O 1
ATOM 843 N N . ASN A 1 113 ? 0.312 -9.959 16.657 1.00 90.38 113 ASN A N 1
ATOM 844 C CA . ASN A 1 113 ? -0.340 -11.113 16.025 1.00 90.38 113 ASN A CA 1
ATOM 845 C C . ASN A 1 1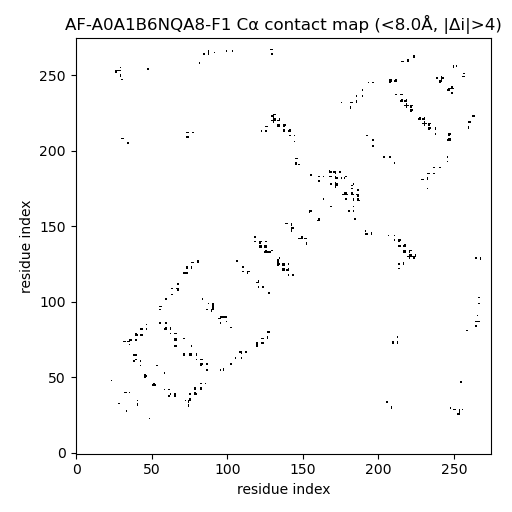13 ? 0.350 -11.529 14.717 1.00 90.38 113 ASN A C 1
ATOM 847 O O . ASN A 1 113 ? 0.498 -12.716 14.436 1.00 90.38 113 ASN A O 1
ATOM 851 N N . LEU A 1 114 ? 0.884 -10.564 13.967 1.00 90.00 114 LEU A N 1
ATOM 852 C CA . LEU A 1 114 ? 1.554 -10.798 12.684 1.00 90.00 114 LEU A CA 1
ATOM 853 C C . LEU A 1 114 ? 3.052 -11.133 12.815 1.00 90.00 114 LEU A C 1
ATOM 855 O O . LEU A 1 114 ? 3.805 -11.057 11.845 1.00 90.00 114 LEU A O 1
ATOM 859 N N . LYS A 1 115 ? 3.556 -11.471 14.010 1.00 85.62 115 LYS A N 1
ATOM 860 C CA . LYS A 1 115 ? 5.002 -11.668 14.237 1.00 85.62 115 LYS A CA 1
ATOM 861 C C . LYS A 1 115 ? 5.613 -12.772 13.363 1.00 85.62 115 LYS A C 1
ATOM 863 O O . LYS A 1 115 ? 6.773 -12.630 12.965 1.00 85.62 115 LYS A O 1
ATOM 868 N N . ASN A 1 116 ? 4.857 -13.836 13.096 1.00 85.94 116 ASN A N 1
ATOM 869 C CA . ASN A 1 116 ? 5.349 -15.042 12.428 1.00 85.94 116 ASN A CA 1
ATOM 870 C C . ASN A 1 116 ? 5.145 -15.025 10.905 1.00 85.94 116 ASN A C 1
ATOM 872 O O . ASN A 1 116 ? 5.861 -15.736 10.204 1.00 85.94 116 ASN A O 1
ATOM 876 N N . ASP A 1 117 ? 4.245 -14.185 10.386 1.00 89.50 117 ASP A N 1
ATOM 877 C CA . ASP A 1 117 ? 4.043 -14.009 8.948 1.00 89.50 117 ASP A CA 1
ATOM 878 C C . ASP A 1 117 ? 4.758 -12.741 8.461 1.00 89.50 117 ASP A C 1
ATOM 880 O O . ASP A 1 117 ? 4.328 -11.603 8.670 1.00 89.50 117 ASP A O 1
ATOM 884 N N . ARG A 1 118 ? 5.898 -12.936 7.790 1.00 88.19 118 ARG A N 1
ATOM 885 C CA . ARG A 1 118 ? 6.729 -11.828 7.301 1.00 88.19 118 ARG A CA 1
ATOM 886 C C . ARG A 1 118 ? 6.013 -10.990 6.238 1.00 88.19 118 ARG A C 1
ATOM 888 O O . ARG A 1 118 ? 6.255 -9.780 6.196 1.00 88.19 118 ARG A O 1
ATOM 895 N N . LEU A 1 119 ? 5.203 -11.607 5.378 1.00 87.75 119 LEU A N 1
ATOM 896 C CA . LEU A 1 119 ? 4.514 -10.920 4.287 1.00 87.75 119 LEU A CA 1
ATOM 897 C C . LEU A 1 119 ? 3.333 -10.119 4.834 1.00 87.75 119 LEU A C 1
ATOM 899 O O . LEU A 1 119 ? 3.297 -8.904 4.632 1.00 87.75 119 LEU A O 1
ATOM 903 N N . GLN A 1 120 ? 2.447 -10.746 5.611 1.00 91.12 120 GLN A N 1
ATOM 904 C CA . GLN A 1 120 ? 1.324 -10.048 6.244 1.00 91.12 120 GLN A CA 1
ATOM 905 C C . GLN A 1 120 ? 1.816 -8.910 7.142 1.00 91.12 120 GLN A C 1
ATOM 907 O O . GLN A 1 120 ? 1.280 -7.804 7.096 1.00 91.12 120 GLN A O 1
ATOM 912 N N . ARG A 1 121 ? 2.914 -9.109 7.883 1.00 91.94 121 ARG A N 1
ATOM 913 C CA . ARG A 1 121 ? 3.522 -8.030 8.669 1.00 91.94 121 ARG A CA 1
ATOM 914 C C . ARG A 1 121 ? 4.020 -6.878 7.800 1.00 91.94 121 ARG A C 1
ATOM 916 O O . ARG A 1 121 ? 3.880 -5.722 8.191 1.00 91.94 121 ARG A O 1
ATOM 923 N N . ARG A 1 122 ? 4.630 -7.153 6.642 1.00 92.00 122 ARG A N 1
ATOM 924 C CA . ARG A 1 122 ? 5.058 -6.104 5.697 1.00 92.00 122 ARG A CA 1
ATOM 925 C C . ARG A 1 122 ? 3.848 -5.353 5.137 1.00 92.00 122 ARG A C 1
ATOM 927 O O . ARG A 1 122 ? 3.892 -4.124 5.125 1.00 92.00 122 ARG A O 1
ATOM 934 N N . ASN A 1 123 ? 2.783 -6.062 4.767 1.00 92.19 123 ASN A N 1
ATOM 935 C CA . ASN A 1 123 ? 1.521 -5.481 4.300 1.00 92.19 123 ASN A CA 1
ATOM 936 C C . ASN A 1 123 ? 0.901 -4.575 5.371 1.00 92.19 123 ASN A C 1
ATOM 938 O O . ASN A 1 123 ? 0.669 -3.393 5.111 1.00 92.19 123 ASN A O 1
ATOM 942 N N . PHE A 1 124 ? 0.778 -5.065 6.605 1.00 93.25 124 PHE A N 1
ATOM 943 C CA . PHE A 1 124 ? 0.262 -4.301 7.740 1.00 93.25 124 PHE A CA 1
ATOM 944 C C . PHE A 1 124 ? 1.067 -3.023 7.982 1.00 93.25 124 PHE A C 1
ATOM 946 O O . PHE A 1 124 ? 0.513 -1.928 8.061 1.00 93.25 124 PHE A O 1
ATOM 953 N N . LEU A 1 125 ? 2.397 -3.130 8.028 1.00 91.62 125 LEU A N 1
ATOM 954 C CA . LEU A 1 125 ? 3.272 -1.974 8.220 1.00 91.62 125 LEU A CA 1
ATOM 955 C C . LEU A 1 125 ? 3.212 -0.998 7.033 1.00 91.62 125 LEU A C 1
ATOM 957 O O . LEU A 1 125 ? 3.342 0.210 7.235 1.00 91.62 125 LEU A O 1
ATOM 961 N N . SER A 1 126 ? 2.978 -1.487 5.812 1.00 90.88 126 SER A N 1
ATOM 962 C CA . SER A 1 126 ? 2.755 -0.632 4.640 1.00 90.88 126 SER A CA 1
ATOM 963 C C . SER A 1 126 ? 1.487 0.216 4.784 1.00 90.88 126 SER A C 1
ATOM 965 O O . SER A 1 126 ? 1.486 1.378 4.378 1.00 90.88 126 SER A O 1
ATOM 967 N N . CYS A 1 127 ? 0.441 -0.312 5.427 1.00 89.62 127 CYS A N 1
ATOM 968 C CA . CYS A 1 127 ? -0.825 0.385 5.656 1.00 89.62 127 CYS A CA 1
ATOM 969 C C . CYS A 1 127 ? -0.745 1.321 6.869 1.00 89.62 127 CYS A C 1
ATOM 971 O O . CYS A 1 127 ? -1.137 2.482 6.772 1.00 89.62 127 CYS A O 1
ATOM 973 N N . MET A 1 128 ? -0.143 0.868 7.970 1.00 87.25 128 MET A N 1
ATOM 974 C CA . MET A 1 128 ? -0.228 1.551 9.267 1.00 87.25 128 MET A CA 1
ATOM 975 C C . MET A 1 128 ? 0.885 2.561 9.552 1.00 87.25 128 MET A C 1
ATOM 977 O O . MET A 1 128 ? 0.742 3.373 10.456 1.00 87.25 128 MET A O 1
ATOM 981 N N . LEU A 1 129 ? 2.007 2.540 8.824 1.00 86.50 129 LEU A N 1
ATOM 982 C CA . LEU A 1 129 ? 3.111 3.480 9.064 1.00 86.50 129 LEU A CA 1
ATOM 983 C C . LEU A 1 129 ? 2.977 4.777 8.253 1.00 86.50 129 LEU A C 1
ATOM 985 O O . LEU A 1 129 ? 2.233 4.848 7.271 1.00 86.50 129 LEU A O 1
ATOM 989 N N . TYR A 1 130 ? 3.767 5.783 8.647 1.00 83.06 130 TYR A N 1
ATOM 990 C CA . TYR A 1 130 ? 3.841 7.111 8.028 1.00 83.06 130 TYR A CA 1
ATOM 991 C C . TYR A 1 130 ? 5.225 7.397 7.416 1.00 83.06 130 TYR A C 1
ATOM 993 O O . TYR A 1 130 ? 6.262 6.937 7.918 1.00 83.06 130 TYR A O 1
ATOM 1001 N N . GLY A 1 131 ? 5.246 8.175 6.332 1.00 82.25 131 GLY A N 1
ATOM 1002 C CA . GLY A 1 131 ? 6.437 8.759 5.714 1.00 82.25 131 GLY A CA 1
ATOM 1003 C C . GLY A 1 131 ? 7.515 7.735 5.348 1.00 82.25 131 GLY A C 1
ATOM 1004 O O . GLY A 1 131 ? 7.234 6.699 4.747 1.00 82.25 131 GLY A O 1
ATOM 1005 N N . ASN A 1 132 ? 8.764 7.994 5.755 1.00 85.12 132 ASN A N 1
ATOM 1006 C CA . ASN A 1 132 ? 9.918 7.134 5.447 1.00 85.12 132 ASN A CA 1
ATOM 1007 C C . ASN A 1 132 ? 9.711 5.668 5.851 1.00 85.12 132 ASN A C 1
ATOM 1009 O O . ASN A 1 132 ? 10.121 4.753 5.132 1.00 85.12 132 ASN A O 1
ATOM 1013 N N . LYS A 1 133 ? 9.085 5.432 7.013 1.00 84.88 133 LYS A N 1
ATOM 1014 C CA . LYS A 1 133 ? 8.814 4.075 7.494 1.00 84.88 133 LYS A CA 1
ATOM 1015 C C . LYS A 1 133 ? 7.778 3.392 6.589 1.00 84.88 133 LYS A C 1
ATOM 1017 O O . LYS A 1 133 ? 8.018 2.252 6.197 1.00 84.88 133 LYS A O 1
ATOM 1022 N N . LYS A 1 134 ? 6.714 4.100 6.181 1.00 89.31 134 LYS A N 1
ATOM 1023 C CA . LYS A 1 134 ? 5.726 3.615 5.198 1.00 89.31 134 LYS A CA 1
ATOM 1024 C C . LYS A 1 134 ? 6.405 3.204 3.901 1.00 89.31 134 LYS A C 1
ATOM 1026 O O . LYS A 1 134 ? 6.363 2.032 3.550 1.00 89.31 134 LYS A O 1
ATOM 1031 N N . VAL A 1 135 ? 7.136 4.131 3.275 1.00 88.06 135 VAL A N 1
ATOM 1032 C CA . VAL A 1 135 ? 7.871 3.885 2.025 1.00 88.06 135 VAL A CA 1
ATOM 1033 C C . VAL A 1 135 ? 8.739 2.637 2.154 1.00 88.06 135 VAL A C 1
ATOM 1035 O O . VAL A 1 135 ? 8.607 1.710 1.363 1.00 88.06 135 VAL A O 1
ATOM 1038 N N . LYS A 1 136 ? 9.572 2.545 3.196 1.00 87.62 136 LYS A N 1
ATOM 1039 C CA . LYS A 1 136 ? 10.452 1.388 3.409 1.00 87.62 136 LYS A CA 1
ATOM 1040 C C . LYS A 1 136 ? 9.695 0.056 3.444 1.00 87.62 136 LYS A C 1
ATOM 1042 O O . LYS A 1 136 ? 10.170 -0.910 2.849 1.00 87.62 136 LYS A O 1
ATOM 1047 N N . TYR A 1 137 ? 8.584 -0.031 4.173 1.00 89.50 137 TYR A N 1
ATOM 1048 C CA . TYR A 1 137 ? 7.845 -1.289 4.305 1.00 89.50 137 TYR A CA 1
ATOM 1049 C C . TYR A 1 137 ? 6.978 -1.597 3.086 1.00 89.50 137 TYR A C 1
ATOM 1051 O O . TYR A 1 137 ? 6.928 -2.758 2.691 1.00 89.50 137 TYR A O 1
ATOM 1059 N N . THR A 1 138 ? 6.412 -0.585 2.429 1.00 90.69 138 THR A N 1
ATOM 1060 C CA . THR A 1 138 ? 5.698 -0.751 1.159 1.00 90.69 138 THR A CA 1
ATOM 1061 C C . THR A 1 138 ? 6.615 -1.276 0.058 1.00 90.69 138 THR A C 1
ATOM 1063 O O . THR A 1 138 ? 6.251 -2.211 -0.647 1.00 90.69 138 THR A O 1
ATOM 1066 N N . LEU A 1 139 ? 7.839 -0.746 -0.054 1.00 88.69 139 LEU A N 1
ATOM 1067 C CA . LEU A 1 139 ? 8.827 -1.251 -1.012 1.00 88.69 139 LEU A CA 1
ATOM 1068 C C . LEU A 1 139 ? 9.197 -2.711 -0.730 1.00 88.69 139 LEU A C 1
ATOM 1070 O O . LEU A 1 139 ? 9.265 -3.511 -1.653 1.00 88.69 139 LEU A O 1
ATOM 1074 N N . LYS A 1 140 ? 9.374 -3.083 0.544 1.00 87.81 140 LYS A N 1
ATOM 1075 C CA . LYS A 1 140 ? 9.635 -4.478 0.932 1.00 87.81 140 LYS A CA 1
ATOM 1076 C C . LYS A 1 140 ? 8.452 -5.406 0.651 1.00 87.81 140 LYS A C 1
ATOM 1078 O O . LYS A 1 140 ? 8.678 -6.566 0.321 1.00 87.81 140 LYS A O 1
ATOM 1083 N N . ALA A 1 141 ? 7.219 -4.936 0.834 1.00 89.44 141 ALA A N 1
ATOM 1084 C CA . ALA A 1 141 ? 6.021 -5.698 0.496 1.00 89.44 141 ALA A CA 1
ATOM 1085 C C . ALA A 1 141 ? 5.949 -5.944 -1.019 1.00 89.44 141 ALA A C 1
ATOM 1087 O O . ALA A 1 141 ? 5.821 -7.091 -1.434 1.00 89.44 141 ALA A O 1
ATOM 1088 N N . LEU A 1 142 ? 6.162 -4.895 -1.828 1.00 88.69 142 LEU A N 1
ATOM 1089 C CA . LEU A 1 142 ? 6.226 -5.000 -3.290 1.00 88.69 142 LEU A CA 1
ATOM 1090 C C . LEU A 1 142 ? 7.304 -5.982 -3.745 1.00 88.69 142 LEU A C 1
ATOM 1092 O O . LEU A 1 142 ? 7.007 -6.836 -4.565 1.00 88.69 142 LEU A O 1
ATOM 1096 N N . ASP A 1 143 ? 8.516 -5.892 -3.193 1.00 85.06 143 ASP A N 1
ATOM 1097 C CA . ASP A 1 143 ? 9.640 -6.791 -3.506 1.00 85.06 143 ASP A CA 1
ATOM 1098 C C . ASP A 1 143 ? 9.286 -8.262 -3.298 1.00 85.06 143 ASP A C 1
ATOM 1100 O O . ASP A 1 143 ? 9.501 -9.094 -4.174 1.00 85.06 143 ASP A O 1
ATOM 1104 N N . THR A 1 144 ? 8.662 -8.549 -2.150 1.00 85.44 144 THR A N 1
ATOM 1105 C CA . THR A 1 144 ? 8.221 -9.903 -1.791 1.00 85.44 144 THR A CA 1
ATOM 1106 C C . THR A 1 144 ? 7.182 -10.419 -2.777 1.00 85.44 144 THR A C 1
ATOM 1108 O O . THR A 1 144 ? 7.211 -11.587 -3.137 1.00 85.44 144 THR A O 1
ATOM 1111 N N . LEU A 1 145 ? 6.255 -9.548 -3.185 1.00 85.62 145 LEU A N 1
ATOM 1112 C CA . LEU A 1 145 ? 5.123 -9.907 -4.029 1.00 85.62 145 LEU A CA 1
ATOM 1113 C C . LEU A 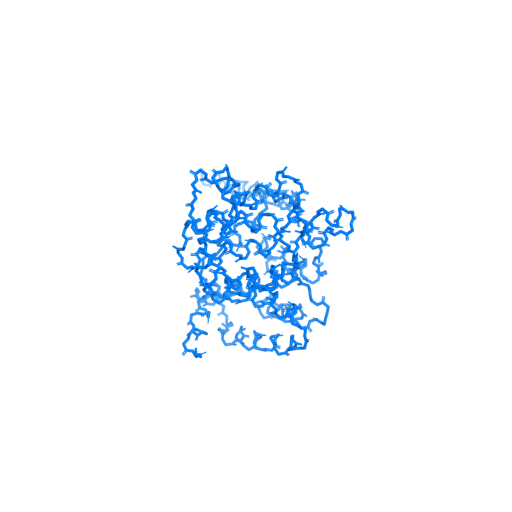1 145 ? 5.535 -10.137 -5.484 1.00 85.62 145 LEU A C 1
ATOM 1115 O O . LEU A 1 145 ? 5.141 -11.122 -6.097 1.00 85.62 145 LEU A O 1
ATOM 1119 N N . VAL A 1 146 ? 6.337 -9.230 -6.045 1.00 80.62 146 VAL A N 1
ATOM 1120 C CA . VAL A 1 146 ? 6.757 -9.321 -7.452 1.00 80.62 146 VAL A CA 1
ATOM 1121 C C . VAL A 1 146 ? 7.916 -10.295 -7.652 1.00 80.62 146 VAL A C 1
ATOM 1123 O O . VAL A 1 146 ? 8.344 -10.490 -8.795 1.00 80.62 146 VAL A O 1
ATOM 1126 N N . ASP A 1 147 ? 8.415 -10.888 -6.556 1.00 72.12 147 ASP A N 1
ATOM 1127 C CA . ASP A 1 147 ? 9.591 -11.757 -6.523 1.00 72.12 147 ASP A CA 1
ATOM 1128 C C . ASP A 1 147 ? 10.730 -11.122 -7.332 1.00 72.12 147 ASP A C 1
ATOM 1130 O O . ASP A 1 147 ? 11.346 -11.719 -8.220 1.00 72.12 147 ASP A O 1
ATOM 1134 N N . ALA A 1 148 ? 10.926 -9.820 -7.109 1.00 60.56 148 ALA A N 1
ATOM 1135 C CA . ALA A 1 148 ? 12.143 -9.178 -7.547 1.00 60.56 148 ALA A CA 1
ATOM 1136 C C . ALA A 1 148 ? 13.213 -9.717 -6.604 1.00 60.56 148 ALA A C 1
ATOM 1138 O O . ALA A 1 148 ? 13.049 -9.642 -5.392 1.00 60.56 148 ALA A O 1
ATOM 1139 N N . ASN A 1 149 ? 14.273 -10.325 -7.147 1.00 55.12 149 ASN A N 1
ATOM 1140 C CA . ASN A 1 149 ? 15.408 -10.768 -6.339 1.00 55.12 149 ASN A CA 1
ATOM 1141 C C . ASN A 1 149 ? 15.724 -9.672 -5.306 1.00 55.12 149 ASN A C 1
ATOM 1143 O O . ASN A 1 149 ? 15.955 -8.536 -5.731 1.00 55.12 149 ASN A O 1
ATOM 1147 N N . ASP A 1 150 ? 15.709 -10.025 -4.007 1.00 48.09 150 ASP A N 1
ATOM 1148 C CA . ASP A 1 150 ? 15.746 -9.170 -2.787 1.00 48.09 150 ASP A CA 1
ATOM 1149 C C . ASP A 1 150 ? 16.748 -7.978 -2.852 1.00 48.09 150 ASP A C 1
ATOM 1151 O O . ASP A 1 150 ? 16.752 -7.067 -2.023 1.00 48.09 150 ASP A O 1
ATOM 1155 N N . GLU A 1 151 ? 17.658 -7.957 -3.824 1.00 56.22 151 GLU A N 1
ATOM 1156 C CA . GLU A 1 151 ? 18.580 -6.865 -4.110 1.00 56.22 151 GLU A CA 1
ATOM 1157 C C . GLU A 1 151 ? 17.940 -5.636 -4.772 1.00 56.22 151 GLU A C 1
ATOM 1159 O O . GLU A 1 151 ? 18.496 -4.544 -4.642 1.00 56.22 151 GLU A O 1
ATOM 1164 N N . TYR A 1 152 ? 16.794 -5.747 -5.452 1.00 62.44 152 TYR A N 1
ATOM 1165 C CA . TYR A 1 152 ? 16.261 -4.651 -6.270 1.00 62.44 152 TYR A CA 1
ATOM 1166 C C . TYR A 1 152 ? 15.983 -3.375 -5.451 1.00 62.44 152 TYR A C 1
ATOM 1168 O O . TYR A 1 152 ? 16.579 -2.324 -5.714 1.00 62.44 152 TYR A O 1
ATOM 1176 N N . PHE A 1 153 ? 15.143 -3.446 -4.413 1.00 60.41 153 PHE A N 1
ATOM 1177 C CA . PHE A 1 153 ? 14.841 -2.272 -3.579 1.00 60.41 153 PHE A CA 1
ATOM 1178 C C . PHE A 1 153 ? 15.948 -1.951 -2.559 1.00 60.41 153 PHE A C 1
ATOM 1180 O O . PHE A 1 153 ? 16.038 -0.815 -2.082 1.00 60.41 153 PHE A O 1
ATOM 1187 N N . ASN A 1 154 ? 16.842 -2.900 -2.264 1.00 55.56 154 ASN A N 1
ATOM 1188 C CA . ASN A 1 154 ? 18.041 -2.647 -1.459 1.00 55.56 154 ASN A CA 1
ATOM 1189 C C . ASN A 1 154 ? 19.071 -1.797 -2.235 1.00 55.56 154 ASN A C 1
ATOM 1191 O O . ASN A 1 154 ? 19.593 -0.812 -1.702 1.00 55.56 154 ASN A O 1
ATOM 1195 N N . GLN A 1 155 ? 19.284 -2.071 -3.527 1.00 58.47 155 GLN A N 1
ATOM 1196 C CA . GLN A 1 155 ? 20.116 -1.255 -4.424 1.00 58.47 155 GLN A CA 1
ATOM 1197 C C . GLN A 1 155 ? 19.558 0.167 -4.596 1.00 58.47 155 GLN A C 1
ATOM 1199 O O . GLN A 1 155 ? 20.320 1.136 -4.704 1.00 58.47 155 GLN A O 1
ATOM 1204 N N . VAL A 1 156 ? 18.228 0.313 -4.559 1.00 52.69 156 VAL A N 1
ATOM 1205 C CA . VAL A 1 156 ? 17.548 1.616 -4.616 1.00 52.69 156 VAL A CA 1
ATOM 1206 C C . VAL A 1 156 ? 17.915 2.490 -3.421 1.00 52.69 156 VAL A C 1
ATOM 1208 O O . VAL A 1 156 ? 18.056 3.701 -3.595 1.00 52.69 156 VAL A O 1
ATOM 1211 N N . GLN A 1 157 ? 18.168 1.914 -2.242 1.00 50.34 157 GLN A N 1
ATOM 1212 C CA . GLN A 1 157 ? 18.701 2.653 -1.091 1.00 50.34 157 GLN A CA 1
ATOM 1213 C C . GLN A 1 157 ? 20.205 2.955 -1.242 1.00 50.34 157 GLN A C 1
ATOM 1215 O O . GLN A 1 157 ? 20.635 4.063 -0.911 1.00 50.34 157 GLN A O 1
ATOM 1220 N N . MET A 1 158 ? 20.985 2.042 -1.834 1.00 45.62 158 MET A N 1
ATOM 1221 C CA . MET A 1 158 ? 22.460 2.076 -1.856 1.00 45.62 158 MET A CA 1
ATOM 1222 C C . MET A 1 158 ? 23.139 2.818 -3.033 1.00 45.62 158 MET A C 1
ATOM 1224 O O . MET A 1 158 ? 24.348 2.728 -3.200 1.00 45.62 158 MET A O 1
ATOM 1228 N N . ARG A 1 159 ? 22.426 3.646 -3.810 1.00 51.75 159 ARG A N 1
ATOM 1229 C CA . ARG A 1 159 ? 22.996 4.507 -4.886 1.00 51.75 159 ARG A CA 1
ATOM 1230 C C . ARG A 1 159 ? 23.609 3.775 -6.107 1.00 51.75 159 ARG A C 1
ATOM 1232 O O . ARG A 1 159 ? 24.242 4.441 -6.927 1.00 51.75 159 ARG A O 1
ATOM 1239 N N . HIS A 1 160 ? 23.356 2.485 -6.335 1.00 54.75 160 HIS A N 1
ATOM 1240 C CA . HIS A 1 160 ? 23.885 1.730 -7.496 1.00 54.75 160 HIS A CA 1
ATOM 1241 C C . HIS A 1 160 ? 23.152 2.009 -8.832 1.00 54.75 160 HIS A C 1
ATOM 1243 O O . HIS A 1 160 ? 22.798 1.105 -9.582 1.00 54.75 160 HIS A O 1
ATOM 1249 N N . PHE A 1 161 ? 22.888 3.279 -9.157 1.00 57.31 161 PHE A N 1
ATOM 1250 C CA . PHE A 1 161 ? 22.139 3.663 -10.367 1.00 57.31 161 PHE A CA 1
ATOM 1251 C C . PHE A 1 161 ? 23.021 3.774 -11.613 1.00 57.31 161 PHE A C 1
ATOM 1253 O O . PHE A 1 161 ? 22.512 3.654 -12.730 1.00 57.31 161 PHE A O 1
ATOM 1260 N N . ARG A 1 162 ? 24.336 3.963 -11.428 1.00 59.25 162 ARG A N 1
ATOM 1261 C CA . ARG A 1 162 ? 25.317 4.066 -12.521 1.00 59.25 162 ARG A CA 1
ATOM 1262 C C . ARG A 1 162 ? 25.460 2.775 -13.332 1.00 59.25 162 ARG A C 1
ATOM 1264 O O . ARG A 1 162 ? 25.804 2.877 -14.504 1.00 59.25 162 ARG A O 1
ATOM 1271 N N . ASP A 1 163 ? 25.079 1.631 -12.765 1.00 67.88 163 ASP A N 1
ATOM 1272 C CA . ASP A 1 163 ? 25.182 0.305 -13.398 1.00 67.88 163 ASP A CA 1
ATOM 1273 C C . ASP A 1 163 ? 23.841 -0.191 -13.967 1.00 67.88 163 ASP A C 1
ATOM 1275 O O . ASP A 1 163 ? 23.663 -1.360 -14.289 1.00 67.88 163 ASP A O 1
ATOM 1279 N N . THR A 1 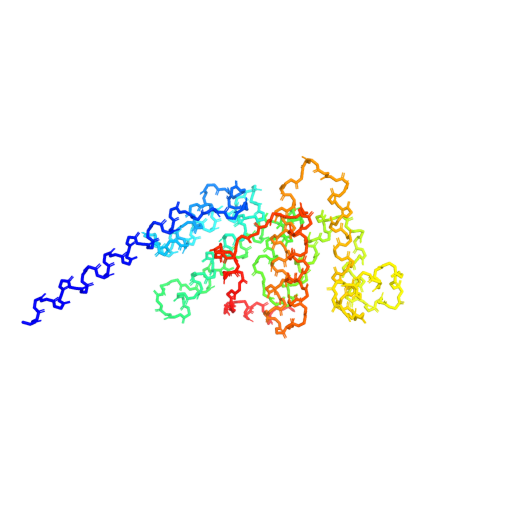164 ? 22.859 0.706 -14.099 1.00 75.38 164 THR A N 1
ATOM 1280 C CA . THR A 1 164 ? 21.556 0.365 -14.683 1.00 75.38 164 THR A CA 1
ATOM 1281 C C . THR A 1 164 ? 21.689 0.051 -16.172 1.00 75.38 164 THR A C 1
ATOM 1283 O O . THR A 1 164 ? 22.284 0.848 -16.904 1.00 75.38 164 THR A O 1
ATOM 1286 N N . ASP A 1 165 ? 21.082 -1.053 -16.614 1.00 84.12 165 ASP A N 1
ATOM 1287 C CA . ASP A 1 165 ? 21.076 -1.512 -18.002 1.00 84.12 165 ASP A CA 1
ATOM 1288 C C . ASP A 1 165 ? 20.399 -0.513 -18.954 1.00 84.12 165 ASP A C 1
ATOM 1290 O O . ASP A 1 165 ? 19.477 0.220 -18.581 1.00 84.12 165 ASP A O 1
ATOM 1294 N N . GLN A 1 166 ? 20.857 -0.492 -20.208 1.00 88.25 166 GLN A N 1
ATOM 1295 C CA . GLN A 1 166 ? 20.352 0.433 -21.222 1.00 88.25 166 GLN A CA 1
AT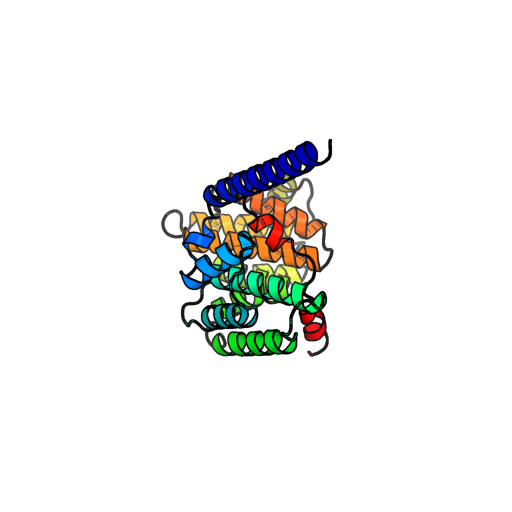OM 1296 C C . GLN A 1 166 ? 18.831 0.320 -21.447 1.00 88.25 166 GLN A C 1
ATOM 1298 O O . GLN A 1 166 ? 18.190 1.370 -21.484 1.00 88.25 166 GLN A O 1
ATOM 1303 N N . PRO A 1 167 ? 18.216 -0.883 -21.508 1.00 90.12 167 PRO A N 1
ATOM 1304 C CA . PRO A 1 167 ? 16.761 -1.010 -21.601 1.00 90.12 167 PRO A CA 1
ATOM 1305 C C . PRO A 1 167 ? 16.003 -0.278 -20.487 1.00 90.12 167 PRO A C 1
ATOM 1307 O O . PRO A 1 167 ? 15.046 0.438 -20.773 1.00 90.12 167 PRO A O 1
ATOM 1310 N N . THR A 1 168 ? 16.445 -0.384 -19.230 1.00 88.19 168 THR A N 1
ATOM 1311 C CA . THR A 1 168 ? 15.836 0.374 -18.122 1.00 88.19 168 THR A CA 1
ATOM 1312 C C . THR A 1 168 ? 15.976 1.884 -18.313 1.00 88.19 168 THR A C 1
ATOM 1314 O O . THR A 1 168 ? 15.020 2.619 -18.069 1.00 88.19 168 THR A O 1
ATOM 1317 N N . ARG A 1 169 ? 17.148 2.373 -18.740 1.00 88.12 169 ARG A N 1
ATOM 1318 C CA . ARG A 1 169 ? 17.363 3.815 -18.965 1.00 88.12 169 ARG A CA 1
ATOM 1319 C C . ARG A 1 169 ? 16.486 4.344 -20.095 1.00 88.12 169 ARG A C 1
ATOM 1321 O O . ARG A 1 169 ? 15.877 5.399 -19.943 1.00 88.12 169 ARG A O 1
ATOM 1328 N N . SER A 1 170 ? 16.407 3.605 -21.201 1.00 90.56 170 SER A N 1
ATOM 1329 C CA . SER A 1 170 ? 15.547 3.932 -22.340 1.00 90.56 170 SER A CA 1
ATOM 1330 C C . SER A 1 170 ? 14.078 3.956 -21.934 1.00 90.56 170 SER A C 1
ATOM 1332 O O . SER A 1 170 ? 13.378 4.909 -22.262 1.00 90.56 170 SER A O 1
ATOM 1334 N N . LEU A 1 171 ? 13.633 2.970 -21.152 1.00 90.12 171 LEU A N 1
ATOM 1335 C CA . LEU A 1 171 ? 12.272 2.927 -20.626 1.00 90.12 171 LEU A CA 1
ATOM 1336 C C . LEU A 1 171 ? 11.984 4.112 -19.691 1.00 90.12 171 LEU A C 1
ATOM 1338 O O . LEU A 1 171 ? 10.942 4.746 -19.811 1.00 90.12 171 LEU A O 1
ATOM 1342 N N . ALA A 1 172 ? 12.921 4.470 -18.807 1.00 87.06 172 ALA A N 1
ATOM 1343 C CA . ALA A 1 172 ? 12.783 5.639 -17.940 1.00 87.06 172 ALA A CA 1
ATOM 1344 C C . ALA A 1 172 ? 12.645 6.944 -18.746 1.00 87.06 172 ALA A C 1
ATOM 1346 O O . ALA A 1 172 ? 11.761 7.755 -18.467 1.00 87.06 172 ALA A O 1
ATOM 1347 N N . ALA A 1 173 ? 13.472 7.124 -19.781 1.00 88.56 173 ALA A N 1
ATOM 1348 C CA . ALA A 1 173 ? 13.365 8.262 -20.691 1.00 88.56 173 ALA A CA 1
ATOM 1349 C C . ALA A 1 173 ? 12.018 8.280 -21.431 1.00 88.56 173 ALA A C 1
ATOM 1351 O O . ALA A 1 173 ? 11.406 9.336 -21.550 1.00 88.56 173 ALA A O 1
ATOM 1352 N N . GLN A 1 174 ? 11.537 7.120 -21.882 1.00 89.31 174 GLN A N 1
ATOM 1353 C CA . GLN A 1 174 ? 10.269 6.987 -22.599 1.00 89.31 174 GLN A CA 1
ATOM 1354 C C . GLN A 1 174 ? 9.056 7.295 -21.710 1.00 89.31 174 GLN A C 1
ATOM 1356 O O . GLN A 1 174 ? 8.179 8.050 -22.117 1.00 89.31 174 GLN A O 1
ATOM 1361 N N . MET A 1 175 ? 9.003 6.728 -20.502 1.00 83.19 175 MET A N 1
ATOM 1362 C CA . MET A 1 175 ? 7.864 6.876 -19.586 1.00 83.19 175 MET A CA 1
ATOM 1363 C C . MET A 1 175 ? 7.804 8.268 -18.940 1.00 83.19 175 MET A C 1
ATOM 1365 O O . MET A 1 175 ? 6.719 8.785 -18.677 1.00 83.19 175 MET A O 1
ATOM 1369 N N . TYR A 1 176 ? 8.961 8.876 -18.649 1.00 82.56 176 TYR A N 1
ATOM 1370 C CA . TYR A 1 176 ? 9.036 10.075 -17.803 1.00 82.56 176 TYR A CA 1
ATOM 1371 C C . TYR A 1 176 ? 9.679 11.292 -18.479 1.00 82.56 176 TYR A C 1
ATOM 1373 O O . TYR A 1 176 ? 9.702 12.366 -17.879 1.00 82.56 176 TYR A O 1
ATOM 1381 N N . GLY A 1 177 ? 10.210 11.150 -19.697 1.00 83.06 177 GLY A N 1
ATOM 1382 C CA . GLY A 1 177 ? 10.906 12.217 -20.427 1.00 83.06 177 GLY A CA 1
ATOM 1383 C C . GLY A 1 177 ? 12.302 12.549 -19.887 1.00 83.06 177 GLY A C 1
ATOM 1384 O O . GLY A 1 177 ? 12.940 13.478 -20.375 1.00 83.06 177 GLY A O 1
ATOM 1385 N N . MET A 1 178 ? 12.788 11.825 -18.872 1.00 84.44 178 MET A N 1
ATOM 1386 C CA . MET A 1 178 ? 14.085 12.071 -18.239 1.00 84.44 178 MET A CA 1
ATOM 1387 C C . MET A 1 178 ? 14.662 10.815 -17.585 1.00 84.44 178 MET A C 1
ATOM 1389 O O . MET A 1 178 ? 13.930 9.928 -17.142 1.00 84.44 178 MET A O 1
ATOM 1393 N N . VAL A 1 179 ? 15.991 10.766 -17.478 1.00 84.88 179 VAL A N 1
ATOM 1394 C CA . VAL A 1 179 ? 16.727 9.679 -16.817 1.00 84.88 179 VAL A CA 1
ATOM 1395 C C . VAL A 1 179 ? 17.325 10.203 -15.516 1.00 84.88 179 VAL A C 1
ATOM 1397 O O . VAL A 1 179 ? 18.401 10.798 -15.502 1.00 84.88 179 VAL A O 1
ATOM 1400 N N . THR A 1 180 ? 16.612 9.980 -14.417 1.00 82.06 180 THR A N 1
ATOM 1401 C CA . THR A 1 180 ? 17.055 10.288 -13.056 1.00 82.06 180 THR A CA 1
ATOM 1402 C C . THR A 1 180 ? 17.063 9.015 -12.215 1.00 82.06 180 THR A C 1
ATOM 1404 O O . THR A 1 180 ? 16.655 7.940 -12.660 1.00 82.06 180 THR A O 1
ATOM 1407 N N . ARG A 1 181 ? 17.527 9.125 -10.969 1.00 77.12 181 ARG A N 1
ATOM 1408 C CA . ARG A 1 181 ? 17.474 8.028 -9.998 1.00 77.12 181 ARG A CA 1
ATOM 1409 C C . ARG A 1 181 ? 16.040 7.514 -9.819 1.00 77.12 181 ARG A C 1
ATOM 1411 O O . ARG A 1 181 ? 15.803 6.310 -9.798 1.00 77.12 181 ARG A O 1
ATOM 1418 N N . GLU A 1 182 ? 15.105 8.445 -9.706 1.00 77.31 182 GLU A N 1
ATOM 1419 C CA . GLU A 1 182 ? 13.684 8.226 -9.462 1.00 77.31 182 GLU A CA 1
ATOM 1420 C C . GLU A 1 182 ? 13.006 7.579 -10.671 1.00 77.31 182 GLU A C 1
ATOM 1422 O O . GLU A 1 182 ? 12.276 6.603 -10.513 1.00 77.31 182 GLU A O 1
ATOM 1427 N N . THR A 1 183 ? 13.281 8.063 -11.885 1.00 82.06 183 THR A N 1
ATOM 1428 C CA . THR A 1 183 ? 12.656 7.503 -13.093 1.00 82.06 183 THR A CA 1
ATOM 1429 C C . THR A 1 183 ? 13.235 6.141 -13.459 1.00 82.06 183 THR A C 1
ATOM 1431 O O . THR A 1 183 ? 12.487 5.260 -13.880 1.00 82.06 183 T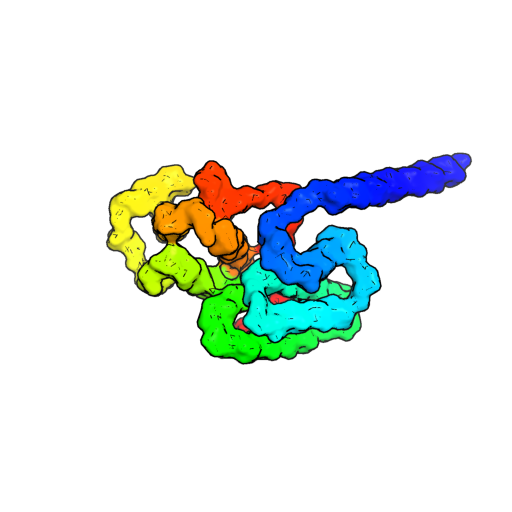HR A O 1
ATOM 1434 N N . ILE A 1 184 ? 14.531 5.911 -13.209 1.00 84.00 184 ILE A N 1
ATOM 1435 C CA . ILE A 1 184 ? 15.137 4.573 -13.285 1.00 84.00 184 ILE A CA 1
ATOM 1436 C C . ILE A 1 184 ? 14.460 3.627 -12.299 1.00 84.00 184 ILE A C 1
ATOM 1438 O O . ILE A 1 184 ? 14.125 2.502 -12.660 1.00 84.00 184 ILE A O 1
ATOM 1442 N N . PHE A 1 185 ? 14.262 4.074 -11.059 1.00 80.25 185 PHE A N 1
ATOM 1443 C CA . PHE A 1 185 ? 13.575 3.283 -10.052 1.00 80.25 185 PHE A CA 1
ATOM 1444 C C . PHE A 1 185 ? 12.156 2.916 -10.513 1.00 80.25 185 PHE A C 1
ATOM 1446 O O . PHE A 1 185 ? 11.802 1.744 -10.545 1.00 80.25 185 PHE A O 1
ATOM 1453 N N . MET A 1 186 ? 11.368 3.877 -10.985 1.00 83.94 186 MET A N 1
ATOM 1454 C CA . MET A 1 186 ? 10.017 3.588 -11.469 1.00 83.94 186 MET A CA 1
ATOM 1455 C C . MET A 1 186 ? 9.997 2.664 -12.697 1.00 83.94 186 MET A C 1
ATOM 1457 O O . MET A 1 186 ? 9.149 1.777 -12.777 1.00 83.94 186 MET A O 1
ATOM 1461 N N . ALA A 1 187 ? 10.946 2.815 -13.624 1.00 86.81 187 ALA A N 1
ATOM 1462 C CA . ALA A 1 187 ? 11.077 1.943 -14.792 1.00 86.81 187 ALA A CA 1
ATOM 1463 C C . ALA A 1 187 ? 11.467 0.504 -14.411 1.00 86.81 187 ALA A C 1
ATOM 1465 O O . ALA A 1 187 ? 10.926 -0.451 -14.965 1.00 86.81 187 ALA A O 1
ATOM 1466 N N . LYS A 1 188 ? 12.370 0.315 -13.440 1.00 85.31 188 LYS A N 1
ATOM 1467 C CA . LYS A 1 188 ? 12.688 -1.027 -12.930 1.00 85.31 188 LYS A CA 1
ATOM 1468 C C . LYS A 1 188 ? 11.480 -1.659 -12.228 1.00 85.31 188 LYS A C 1
ATOM 1470 O O . LYS A 1 188 ? 11.212 -2.836 -12.455 1.00 85.31 188 LYS A O 1
ATOM 1475 N N . THR A 1 189 ? 10.719 -0.883 -11.450 1.00 86.19 189 THR A N 1
ATOM 1476 C CA . THR A 1 189 ? 9.487 -1.356 -10.790 1.00 86.19 189 THR A CA 1
ATOM 1477 C C . THR A 1 189 ? 8.447 -1.783 -11.826 1.00 86.19 189 THR A C 1
ATOM 1479 O O . THR A 1 189 ? 7.898 -2.876 -11.716 1.00 86.19 189 THR A O 1
ATOM 1482 N N . HIS A 1 190 ? 8.236 -0.976 -12.873 1.00 89.12 190 HIS A N 1
ATOM 1483 C CA . HIS A 1 190 ? 7.370 -1.319 -14.008 1.00 89.12 190 HIS A CA 1
ATOM 1484 C C . HIS A 1 190 ? 7.763 -2.653 -14.642 1.00 89.12 190 HIS A C 1
ATOM 1486 O O . HIS A 1 190 ? 6.934 -3.553 -14.756 1.00 89.12 190 HIS A O 1
ATOM 1492 N N . ARG A 1 191 ? 9.050 -2.826 -14.969 1.00 87.62 191 ARG A N 1
ATOM 1493 C CA . ARG A 1 191 ? 9.565 -4.071 -15.556 1.00 87.62 191 ARG A CA 1
ATOM 1494 C C . ARG A 1 191 ? 9.376 -5.277 -14.643 1.00 87.62 191 ARG A C 1
ATOM 1496 O O . ARG A 1 191 ? 9.009 -6.338 -15.137 1.00 87.62 191 ARG A O 1
ATOM 1503 N N . ALA A 1 192 ? 9.632 -5.135 -13.343 1.00 85.50 192 ALA A N 1
ATOM 1504 C CA . ALA A 1 192 ? 9.452 -6.218 -12.380 1.00 85.50 192 ALA A CA 1
ATOM 1505 C C . ALA A 1 192 ? 7.985 -6.670 -12.320 1.00 85.50 192 ALA A C 1
ATOM 1507 O O . ALA A 1 192 ? 7.710 -7.861 -12.453 1.00 85.50 192 ALA A O 1
ATOM 1508 N N . ILE A 1 193 ? 7.051 -5.717 -12.230 1.00 88.00 193 ILE A N 1
ATOM 1509 C CA . ILE A 1 193 ? 5.608 -5.993 -12.221 1.00 88.00 193 ILE A CA 1
ATOM 1510 C C . ILE A 1 193 ? 5.160 -6.620 -13.546 1.00 88.00 193 ILE A C 1
ATOM 1512 O O . ILE A 1 193 ? 4.425 -7.603 -13.541 1.00 88.00 193 ILE A O 1
ATOM 1516 N N . LEU A 1 194 ? 5.635 -6.113 -14.687 1.00 87.50 194 LEU A N 1
ATOM 1517 C CA . LEU A 1 194 ? 5.325 -6.704 -15.989 1.00 87.50 194 LEU A CA 1
ATOM 1518 C C . LEU A 1 194 ? 5.856 -8.130 -16.125 1.00 87.50 194 LEU A C 1
ATOM 1520 O O . LEU A 1 194 ? 5.171 -8.993 -16.666 1.00 87.50 194 LEU A O 1
ATOM 1524 N N . ASN A 1 195 ? 7.072 -8.395 -15.654 1.00 85.31 195 ASN A N 1
ATOM 1525 C CA . ASN A 1 195 ? 7.642 -9.738 -15.681 1.00 85.31 195 ASN A CA 1
ATOM 1526 C C . ASN A 1 195 ? 6.868 -10.685 -14.762 1.00 85.31 195 ASN A C 1
ATOM 1528 O O . ASN A 1 195 ? 6.610 -11.822 -15.143 1.00 85.31 195 ASN A O 1
ATOM 1532 N N . PHE A 1 196 ? 6.476 -10.221 -13.576 1.00 84.12 196 PHE A N 1
ATOM 1533 C CA . PHE A 1 196 ? 5.572 -10.942 -12.686 1.00 84.12 196 PHE A CA 1
ATOM 1534 C C . PHE A 1 196 ? 4.245 -11.276 -13.387 1.00 84.12 196 PHE A C 1
ATOM 1536 O O . PHE A 1 196 ? 3.882 -12.443 -13.481 1.00 84.12 196 PHE A O 1
ATOM 1543 N N . HIS A 1 197 ? 3.589 -10.285 -13.991 1.00 83.62 197 HIS A N 1
ATOM 1544 C CA . HIS A 1 197 ? 2.336 -10.473 -14.720 1.00 83.62 197 HIS A CA 1
ATOM 1545 C C . HIS A 1 197 ? 2.472 -11.459 -15.893 1.00 83.62 197 HIS A C 1
ATOM 1547 O O . HIS A 1 197 ? 1.614 -12.313 -16.086 1.00 83.62 197 HIS A O 1
ATOM 1553 N N . LYS A 1 198 ? 3.575 -11.393 -16.650 1.00 84.50 198 LYS A N 1
ATOM 1554 C CA . LYS A 1 198 ? 3.863 -12.332 -17.749 1.00 84.50 198 LYS A CA 1
ATOM 1555 C C . LYS A 1 198 ? 4.111 -13.761 -17.271 1.00 84.50 198 LYS A C 1
ATOM 1557 O O . LYS A 1 198 ? 3.775 -14.691 -17.995 1.00 84.50 198 LYS A O 1
ATOM 1562 N N . ARG A 1 199 ? 4.716 -13.938 -16.090 1.00 81.25 199 ARG A N 1
ATOM 1563 C CA . ARG A 1 199 ? 4.901 -15.261 -15.469 1.00 81.25 199 ARG A CA 1
ATOM 1564 C C . ARG A 1 199 ? 3.560 -15.867 -15.044 1.00 81.25 199 ARG A C 1
ATOM 1566 O O . ARG A 1 199 ? 3.422 -17.084 -15.102 1.00 81.25 199 ARG A O 1
ATOM 1573 N N . TYR A 1 200 ? 2.586 -15.030 -14.679 1.00 71.44 200 TYR A N 1
ATOM 1574 C CA . TYR A 1 200 ? 1.292 -15.466 -14.156 1.00 71.44 200 TYR A CA 1
ATOM 1575 C C . TYR A 1 200 ? 0.090 -14.734 -14.807 1.00 71.44 200 TYR A C 1
ATOM 1577 O O . TYR A 1 200 ? -0.571 -13.895 -14.179 1.00 71.44 200 TYR A O 1
ATOM 1585 N N . PRO A 1 201 ? -0.213 -15.023 -16.089 1.00 67.12 201 PRO A N 1
ATOM 1586 C CA . PRO A 1 201 ? -1.196 -14.262 -16.862 1.00 67.12 201 PRO A CA 1
ATOM 1587 C C . PRO A 1 201 ? -2.667 -14.553 -16.507 1.00 67.12 201 PRO A C 1
ATOM 1589 O O . PRO A 1 201 ? -3.491 -13.655 -16.680 1.00 67.12 201 PRO A O 1
ATOM 1592 N N . GLU A 1 202 ? -3.011 -15.732 -15.972 1.00 59.50 202 GLU A N 1
ATOM 1593 C CA . GLU A 1 202 ? -4.419 -16.150 -15.782 1.00 59.50 202 GLU A CA 1
ATOM 1594 C C . GLU A 1 202 ? -4.831 -16.468 -14.329 1.00 59.50 202 GLU A C 1
ATOM 1596 O O . GLU A 1 202 ? -6.016 -16.633 -14.066 1.00 59.50 202 GLU A O 1
ATOM 1601 N N . SER A 1 203 ? -3.904 -16.509 -13.362 1.00 52.59 203 SER A N 1
ATOM 1602 C CA . SER A 1 203 ? -4.183 -17.035 -12.008 1.00 52.59 203 SER A CA 1
ATOM 1603 C C . SER A 1 203 ? -4.011 -16.040 -10.851 1.00 52.59 203 SER A C 1
ATOM 1605 O O . SER A 1 203 ? -3.946 -16.468 -9.707 1.00 52.59 203 SER A O 1
ATOM 1607 N N . VAL A 1 204 ? -3.864 -14.738 -11.132 1.00 64.56 204 VAL A N 1
ATOM 1608 C CA . VAL A 1 204 ? -3.232 -13.777 -10.196 1.00 64.56 204 VAL A CA 1
ATOM 1609 C C . VAL A 1 204 ? -3.992 -12.442 -10.134 1.00 64.56 204 VAL A C 1
ATOM 1611 O O . VAL A 1 204 ? -3.414 -11.359 -10.082 1.00 64.56 204 VAL A O 1
ATOM 1614 N N . LEU A 1 205 ? -5.328 -12.473 -10.234 1.00 68.06 205 LEU A N 1
ATOM 1615 C CA . LEU A 1 205 ? -6.141 -11.255 -10.059 1.00 68.06 205 LEU A CA 1
ATOM 1616 C C . LEU A 1 205 ? -5.897 -10.633 -8.674 1.00 68.06 205 LEU A C 1
ATOM 1618 O O . LEU A 1 205 ? -5.766 -9.415 -8.535 1.00 68.06 205 LEU A O 1
ATOM 1622 N N . ASP A 1 206 ? -5.755 -11.506 -7.689 1.00 72.69 206 ASP A N 1
ATOM 1623 C CA . ASP A 1 206 ? -5.519 -11.208 -6.290 1.00 72.69 206 ASP A CA 1
ATOM 1624 C C . ASP A 1 206 ? -4.237 -10.395 -6.075 1.00 72.69 206 ASP A C 1
ATOM 1626 O O . ASP A 1 206 ? -4.257 -9.281 -5.548 1.00 72.69 206 ASP A O 1
ATOM 1630 N N . GLU A 1 207 ? -3.110 -10.869 -6.581 1.00 81.88 207 GLU A N 1
ATOM 1631 C CA . GLU A 1 207 ? -1.836 -10.191 -6.393 1.00 81.88 207 GLU A CA 1
ATOM 1632 C C . GLU A 1 207 ? -1.730 -8.928 -7.257 1.00 81.88 207 GLU A C 1
ATOM 1634 O O . GLU A 1 207 ? -1.011 -7.998 -6.897 1.00 81.88 207 GLU A O 1
ATOM 1639 N N . ARG A 1 208 ? -2.464 -8.828 -8.374 1.00 84.06 208 ARG A N 1
ATOM 1640 C CA . ARG A 1 208 ? -2.560 -7.570 -9.142 1.00 84.06 208 ARG A CA 1
ATOM 1641 C C . ARG A 1 208 ? -3.272 -6.486 -8.343 1.00 84.06 208 ARG A C 1
ATOM 1643 O O . ARG A 1 208 ? -2.854 -5.328 -8.396 1.00 84.06 208 ARG A O 1
ATOM 1650 N N . ILE A 1 209 ? -4.312 -6.854 -7.593 1.00 84.38 209 ILE A N 1
ATOM 1651 C CA . ILE A 1 209 ? -4.973 -5.959 -6.639 1.00 84.38 209 ILE A CA 1
ATOM 1652 C C . ILE A 1 209 ? -3.992 -5.565 -5.531 1.00 84.38 209 ILE A C 1
ATOM 1654 O O . ILE A 1 209 ? -3.879 -4.380 -5.216 1.00 84.38 209 ILE A O 1
ATOM 1658 N N . ASP A 1 210 ? -3.201 -6.504 -5.014 1.00 87.69 210 ASP A N 1
ATOM 1659 C CA . ASP A 1 210 ? -2.217 -6.196 -3.974 1.00 87.69 210 ASP A CA 1
ATOM 1660 C C . ASP A 1 210 ? -1.099 -5.269 -4.485 1.00 87.69 210 ASP A C 1
ATOM 1662 O O . ASP A 1 210 ? -0.758 -4.287 -3.822 1.00 87.69 210 ASP A O 1
ATOM 1666 N N . VAL A 1 211 ? -0.586 -5.486 -5.703 1.00 89.50 211 VAL A N 1
ATOM 1667 C CA . VAL A 1 211 ? 0.340 -4.554 -6.377 1.00 89.50 211 VAL A CA 1
ATOM 1668 C C . VAL A 1 211 ? -0.299 -3.170 -6.496 1.00 89.50 211 VAL A C 1
ATOM 1670 O O . VAL A 1 211 ? 0.341 -2.160 -6.186 1.00 89.50 211 VAL A O 1
ATOM 1673 N N . ALA A 1 212 ? -1.563 -3.106 -6.918 1.00 87.44 212 ALA A N 1
ATOM 1674 C CA . ALA A 1 212 ? -2.301 -1.859 -7.079 1.00 87.44 212 ALA A CA 1
ATOM 1675 C C . ALA A 1 212 ? -2.435 -1.092 -5.750 1.00 87.44 212 ALA A C 1
ATOM 1677 O O . ALA A 1 212 ? -2.262 0.132 -5.736 1.00 87.44 212 ALA A O 1
ATOM 1678 N N . LEU A 1 213 ? -2.717 -1.791 -4.649 1.00 88.19 213 LEU A N 1
ATOM 1679 C CA . LEU A 1 213 ? -2.821 -1.227 -3.300 1.00 88.19 213 LEU A CA 1
ATOM 1680 C C . LEU A 1 213 ? -1.459 -0.774 -2.760 1.00 88.19 213 LEU A C 1
ATOM 1682 O O . LEU A 1 213 ? -1.332 0.337 -2.241 1.00 88.19 213 LEU A O 1
ATOM 1686 N N . LEU A 1 214 ? -0.413 -1.581 -2.934 1.00 91.00 214 LEU A N 1
ATOM 1687 C CA . LEU A 1 214 ? 0.927 -1.246 -2.459 1.00 91.00 214 LEU A CA 1
ATOM 1688 C C . LEU A 1 214 ? 1.535 -0.061 -3.220 1.00 91.00 214 LEU A C 1
ATOM 1690 O O . LEU A 1 214 ? 2.116 0.827 -2.598 1.00 91.00 214 LEU A O 1
ATOM 1694 N N . LEU A 1 215 ? 1.378 0.021 -4.545 1.00 90.50 215 LEU A N 1
ATOM 1695 C CA . LEU A 1 215 ? 1.829 1.193 -5.311 1.00 90.50 215 LEU A CA 1
ATOM 1696 C C . LEU A 1 215 ? 1.120 2.474 -4.858 1.00 90.50 215 LEU A C 1
ATOM 1698 O O . LEU A 1 215 ? 1.738 3.537 -4.780 1.00 90.50 215 LEU A O 1
ATOM 1702 N N . ARG A 1 216 ? -0.164 2.371 -4.508 1.00 88.31 216 ARG A N 1
ATOM 1703 C CA . ARG A 1 216 ? -0.925 3.486 -3.942 1.00 88.31 216 ARG A CA 1
ATOM 1704 C C . ARG A 1 216 ? -0.388 3.876 -2.564 1.00 88.31 216 ARG A C 1
ATOM 1706 O O . ARG A 1 216 ? -0.032 5.037 -2.387 1.00 88.31 216 ARG A O 1
ATOM 1713 N N . ASN A 1 217 ? -0.180 2.921 -1.650 1.00 87.69 217 ASN A N 1
ATOM 1714 C CA . ASN A 1 217 ? 0.477 3.156 -0.352 1.00 87.69 217 ASN A CA 1
ATOM 1715 C C . ASN A 1 217 ? 1.864 3.806 -0.498 1.00 87.69 217 ASN A C 1
ATOM 1717 O O . ASN A 1 217 ? 2.275 4.599 0.353 1.00 87.69 217 ASN A O 1
ATOM 1721 N N . LEU A 1 218 ? 2.596 3.475 -1.565 1.00 89.44 218 LEU A N 1
ATOM 1722 C CA . LEU A 1 218 ? 3.903 4.054 -1.859 1.00 89.44 218 LEU A CA 1
ATOM 1723 C C . LEU A 1 218 ? 3.780 5.532 -2.246 1.00 89.44 218 LEU A C 1
ATOM 1725 O O . LEU A 1 218 ? 4.525 6.357 -1.714 1.00 89.44 218 LEU A O 1
ATOM 1729 N N . ALA A 1 219 ? 2.815 5.874 -3.106 1.00 87.12 219 ALA A N 1
ATOM 1730 C CA . ALA A 1 219 ? 2.516 7.261 -3.453 1.00 87.12 219 ALA A CA 1
ATOM 1731 C C . ALA A 1 219 ? 2.140 8.082 -2.205 1.00 87.12 219 ALA A C 1
ATOM 1733 O O . ALA A 1 219 ? 2.684 9.171 -2.022 1.00 87.12 219 ALA A O 1
ATOM 1734 N N . VAL A 1 220 ? 1.325 7.527 -1.296 1.00 84.62 220 VAL A N 1
ATOM 1735 C CA . VAL A 1 220 ? 1.020 8.167 0.003 1.00 84.62 220 VAL A CA 1
ATOM 1736 C C . VAL A 1 220 ? 2.281 8.425 0.802 1.00 84.62 220 VAL A C 1
ATOM 1738 O O . VAL A 1 220 ? 2.490 9.529 1.292 1.00 84.62 220 VAL A O 1
ATOM 1741 N N . GLY A 1 221 ? 3.143 7.415 0.933 1.00 85.38 221 GLY A N 1
ATOM 1742 C CA . GLY A 1 221 ? 4.387 7.545 1.685 1.00 85.38 221 GLY A CA 1
ATOM 1743 C C . GLY A 1 221 ? 5.272 8.667 1.139 1.00 85.38 221 GLY A C 1
ATOM 1744 O O . GLY A 1 221 ? 5.837 9.432 1.921 1.00 85.38 221 GLY A O 1
ATOM 1745 N N . TYR A 1 222 ? 5.348 8.815 -0.187 1.00 86.19 222 TYR A N 1
ATOM 1746 C CA . TYR A 1 222 ? 6.070 9.919 -0.820 1.00 86.19 222 TYR A CA 1
ATOM 1747 C C . TYR A 1 222 ? 5.404 11.280 -0.601 1.00 86.19 222 TYR A C 1
ATOM 1749 O O . TYR A 1 222 ? 6.118 12.234 -0.285 1.00 86.19 222 TYR A O 1
ATOM 1757 N N . ASN A 1 223 ? 4.074 11.373 -0.685 1.00 83.44 223 ASN A N 1
ATOM 1758 C CA . ASN A 1 223 ? 3.336 12.598 -0.356 1.00 83.44 223 ASN A CA 1
ATOM 1759 C C . ASN A 1 223 ? 3.598 13.022 1.105 1.00 83.44 223 ASN A C 1
ATOM 1761 O O . ASN A 1 223 ? 4.045 14.136 1.371 1.00 83.44 223 ASN A O 1
ATOM 1765 N N . GLN A 1 224 ? 3.481 12.091 2.055 1.00 82.75 224 GLN A N 1
ATOM 1766 C CA . GLN A 1 224 ? 3.744 12.315 3.484 1.00 82.75 224 GLN A CA 1
ATOM 1767 C C . GLN A 1 224 ? 5.170 12.817 3.783 1.00 82.75 224 GLN A C 1
ATOM 1769 O O . GLN A 1 224 ? 5.408 13.460 4.809 1.00 82.75 224 GLN A O 1
ATOM 1774 N N . MET A 1 225 ? 6.123 12.522 2.896 1.00 84.06 225 MET A N 1
ATOM 1775 C CA . MET A 1 225 ? 7.510 12.998 2.945 1.00 84.06 225 MET A CA 1
ATOM 1776 C C . MET A 1 225 ? 7.746 14.298 2.163 1.00 84.06 225 MET A C 1
ATOM 1778 O O . MET A 1 225 ? 8.878 14.779 2.123 1.00 84.06 225 MET A O 1
ATOM 1782 N N . ARG A 1 226 ? 6.712 14.849 1.517 1.00 83.50 226 ARG A N 1
ATOM 1783 C CA . ARG A 1 226 ? 6.780 15.976 0.572 1.00 83.50 226 ARG A CA 1
ATOM 1784 C C . ARG A 1 226 ? 7.703 15.700 -0.621 1.00 83.50 226 ARG A C 1
ATOM 1786 O O . ARG A 1 226 ? 8.314 16.607 -1.183 1.00 83.50 226 ARG A O 1
ATOM 1793 N N . ALA A 1 227 ? 7.812 14.435 -1.027 1.00 83.19 227 ALA A N 1
ATOM 1794 C CA . ALA A 1 227 ? 8.631 13.984 -2.147 1.00 83.19 227 ALA A CA 1
ATOM 1795 C C . ALA A 1 227 ? 7.831 14.001 -3.465 1.00 83.19 227 ALA A C 1
ATOM 1797 O O . ALA A 1 227 ? 7.625 12.964 -4.096 1.00 83.19 227 ALA A O 1
ATOM 1798 N N . GLN A 1 228 ? 7.394 15.192 -3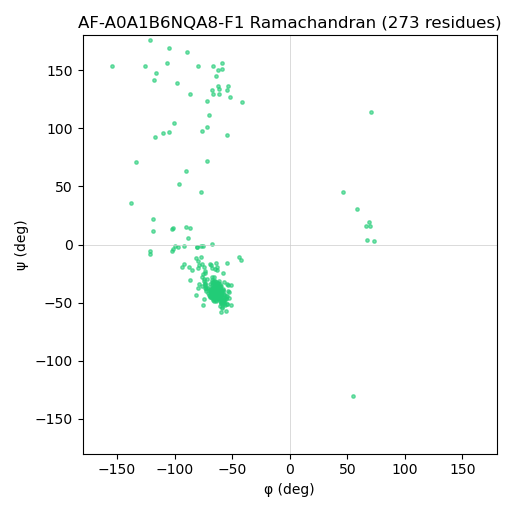.889 1.00 83.81 228 GLN A N 1
ATOM 1799 C CA . GLN A 1 228 ? 6.437 15.390 -4.991 1.00 83.81 228 GLN A CA 1
ATOM 1800 C C . GLN A 1 228 ? 6.832 14.685 -6.302 1.00 83.81 228 GLN A C 1
ATOM 1802 O O . GLN A 1 228 ? 5.996 14.080 -6.967 1.00 83.81 228 GLN A O 1
ATOM 1807 N N . SER A 1 229 ? 8.117 14.713 -6.675 1.00 82.56 229 SER A N 1
ATOM 1808 C CA . SER A 1 229 ? 8.599 14.042 -7.895 1.00 82.56 229 SER A CA 1
ATOM 1809 C C . SER A 1 229 ? 8.384 12.521 -7.854 1.00 82.56 229 SER A C 1
ATOM 1811 O O . SER A 1 229 ? 7.943 11.918 -8.836 1.00 82.56 229 SER A O 1
ATOM 1813 N N . LEU A 1 230 ? 8.639 11.894 -6.701 1.00 83.44 230 LEU A N 1
ATOM 1814 C CA . LEU A 1 230 ? 8.468 10.454 -6.501 1.00 83.44 230 LEU A CA 1
ATOM 1815 C C . LEU A 1 230 ? 6.991 10.063 -6.434 1.00 83.44 230 LEU A C 1
ATOM 1817 O O . LEU A 1 230 ? 6.599 9.060 -7.029 1.00 83.44 230 LEU A O 1
ATOM 1821 N N . GLU A 1 231 ? 6.167 10.874 -5.773 1.00 85.69 231 GLU A N 1
ATOM 1822 C CA . GLU A 1 231 ? 4.714 10.699 -5.754 1.00 85.69 231 GLU A CA 1
ATOM 1823 C C . GLU A 1 231 ? 4.132 10.740 -7.175 1.00 85.69 231 GLU A C 1
ATO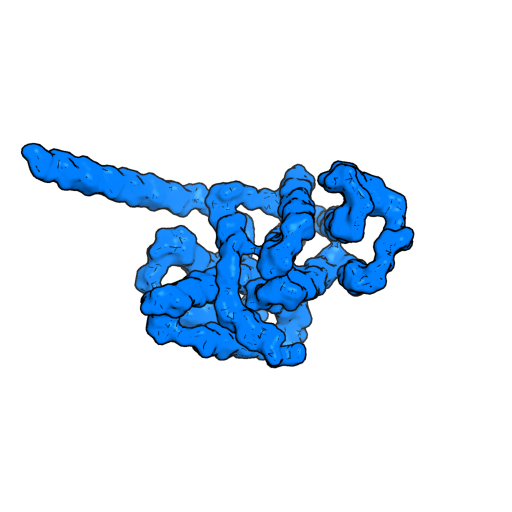M 1825 O O . GLU A 1 231 ? 3.479 9.786 -7.602 1.00 85.69 231 GLU A O 1
ATOM 1830 N N . LEU A 1 232 ? 4.415 11.802 -7.940 1.00 82.62 232 LEU A N 1
ATOM 1831 C CA . LEU A 1 232 ? 3.912 11.966 -9.307 1.00 82.62 232 LEU A CA 1
ATOM 1832 C C . LEU A 1 232 ? 4.395 10.848 -10.232 1.00 82.62 232 LEU A C 1
ATOM 1834 O O . LEU A 1 232 ? 3.620 10.341 -11.042 1.00 82.62 232 LEU A O 1
ATOM 1838 N N . SER A 1 233 ? 5.657 10.436 -10.104 1.00 83.12 233 SER A N 1
ATOM 1839 C CA . SER A 1 233 ? 6.194 9.334 -10.907 1.00 83.12 233 SER A CA 1
ATOM 1840 C C . SER A 1 233 ? 5.532 8.000 -10.547 1.00 83.12 233 SER A C 1
ATOM 1842 O O . SER A 1 233 ? 5.206 7.226 -11.444 1.00 83.12 233 SER A O 1
ATOM 1844 N N . THR A 1 234 ? 5.233 7.768 -9.264 1.00 87.06 234 THR A N 1
ATOM 1845 C CA . THR A 1 234 ? 4.484 6.583 -8.810 1.00 87.06 234 THR A CA 1
ATOM 1846 C C . THR A 1 234 ? 3.044 6.602 -9.332 1.00 87.06 234 THR A C 1
ATOM 1848 O O . THR A 1 234 ? 2.560 5.591 -9.835 1.00 87.06 234 THR A O 1
ATOM 1851 N N . LYS A 1 235 ? 2.368 7.757 -9.301 1.00 85.44 235 LYS A N 1
ATOM 1852 C CA . LYS A 1 235 ? 1.022 7.931 -9.878 1.00 85.44 235 LYS A CA 1
ATOM 1853 C C . LYS A 1 235 ? 1.005 7.661 -11.389 1.00 85.44 235 LYS A C 1
ATOM 1855 O O . LYS A 1 235 ? 0.106 6.978 -11.877 1.00 85.44 235 LYS A O 1
ATOM 1860 N N . ARG A 1 236 ? 2.018 8.132 -12.127 1.00 85.12 236 ARG A N 1
ATOM 1861 C CA . ARG A 1 236 ? 2.186 7.828 -13.562 1.00 85.12 236 ARG A CA 1
ATOM 1862 C C . ARG A 1 236 ? 2.409 6.337 -13.813 1.00 85.12 236 ARG A C 1
ATOM 1864 O O . ARG A 1 236 ? 1.767 5.790 -14.704 1.00 85.12 236 ARG A O 1
ATOM 1871 N N . LEU A 1 237 ? 3.251 5.681 -13.008 1.00 88.88 237 LEU A N 1
ATOM 1872 C CA . LEU A 1 237 ? 3.468 4.233 -13.073 1.00 88.88 237 LEU A CA 1
ATOM 1873 C C . LEU A 1 237 ? 2.158 3.457 -12.893 1.00 88.88 237 LEU A C 1
ATOM 1875 O O . LEU A 1 237 ? 1.854 2.589 -13.707 1.00 88.88 237 LEU A O 1
ATOM 1879 N N . ILE A 1 238 ? 1.374 3.789 -11.861 1.00 88.00 238 ILE A N 1
ATOM 1880 C CA . ILE A 1 238 ? 0.053 3.183 -11.628 1.00 88.00 238 ILE A CA 1
ATOM 1881 C C . ILE A 1 238 ? -0.804 3.339 -12.881 1.00 88.00 238 ILE A C 1
ATOM 1883 O O . ILE A 1 238 ? -1.319 2.348 -13.389 1.00 88.00 238 ILE A O 1
ATOM 1887 N N . LYS A 1 239 ? -0.906 4.560 -13.425 1.00 84.62 239 LYS A N 1
ATOM 1888 C CA . LYS A 1 239 ? -1.774 4.810 -14.579 1.00 84.62 239 LYS A CA 1
ATOM 1889 C C . LYS A 1 239 ? -1.348 4.038 -15.824 1.00 84.62 239 LYS A C 1
ATOM 1891 O O . LYS A 1 239 ? -2.190 3.573 -16.584 1.00 84.62 239 LYS A O 1
ATOM 1896 N N . GLN A 1 240 ? -0.045 3.882 -16.018 1.00 87.00 240 GLN A N 1
ATOM 1897 C CA . GLN A 1 240 ? 0.484 3.078 -17.107 1.00 87.00 240 GLN A CA 1
ATOM 1898 C C . GLN A 1 240 ? 0.136 1.594 -16.943 1.00 87.00 240 GLN A C 1
ATOM 1900 O O . GLN A 1 240 ? -0.337 0.985 -17.896 1.00 87.00 240 GLN A O 1
ATOM 1905 N N . LEU A 1 241 ? 0.297 1.030 -15.744 1.00 88.75 241 LEU A N 1
ATOM 1906 C CA . LEU A 1 241 ? -0.060 -0.366 -15.467 1.00 88.75 241 LEU A CA 1
ATOM 1907 C C . LEU A 1 241 ? -1.570 -0.624 -15.612 1.00 88.75 241 LEU A C 1
ATOM 1909 O O . LEU A 1 241 ? -1.957 -1.703 -16.053 1.00 88.75 241 LEU A O 1
ATOM 1913 N N . GLU A 1 242 ? -2.416 0.355 -15.276 1.00 86.12 242 GLU A N 1
ATOM 1914 C CA . GLU A 1 242 ? -3.864 0.295 -15.530 1.00 86.12 242 GLU A CA 1
ATOM 1915 C C . GLU A 1 242 ? -4.167 0.260 -17.033 1.00 86.12 242 GLU A C 1
ATOM 1917 O O . GLU A 1 242 ? -4.920 -0.594 -17.493 1.00 86.12 242 GLU A O 1
ATOM 1922 N N . ASN A 1 243 ? -3.552 1.158 -17.812 1.00 85.56 243 ASN A N 1
ATOM 1923 C CA . ASN A 1 243 ? -3.745 1.222 -19.265 1.00 85.56 243 ASN A CA 1
ATOM 1924 C C . ASN A 1 243 ? -3.232 -0.038 -19.982 1.00 85.56 243 ASN A C 1
ATOM 1926 O O . ASN A 1 243 ? -3.774 -0.426 -21.013 1.00 85.56 243 ASN 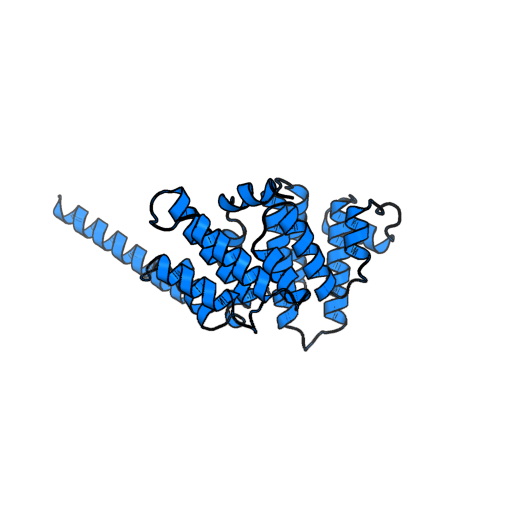A O 1
ATOM 1930 N N . GLU A 1 244 ? -2.187 -0.669 -19.445 1.00 86.38 244 GLU A N 1
ATOM 1931 C CA . GLU A 1 244 ? -1.622 -1.927 -19.945 1.00 86.38 244 GLU A CA 1
ATOM 1932 C C . GLU A 1 244 ? -2.419 -3.167 -19.483 1.00 86.38 244 GLU A C 1
ATOM 1934 O O . GLU A 1 244 ? -2.065 -4.284 -19.853 1.00 86.38 244 GLU A O 1
ATOM 1939 N N . GLY A 1 245 ? -3.480 -3.004 -18.676 1.00 83.50 245 GLY A N 1
ATOM 1940 C CA . GLY A 1 245 ? -4.298 -4.112 -18.158 1.00 83.50 245 GLY A CA 1
ATOM 1941 C C . GLY A 1 245 ? -3.584 -4.993 -17.125 1.00 83.50 245 GLY A C 1
ATOM 1942 O O . GLY A 1 245 ? -4.019 -6.107 -16.831 1.00 83.50 245 GLY A O 1
ATOM 1943 N N . VAL A 1 246 ? -2.471 -4.507 -16.573 1.00 85.81 246 VAL A N 1
ATOM 1944 C CA . VAL A 1 246 ? -1.621 -5.248 -15.634 1.00 85.81 246 VAL A CA 1
ATOM 1945 C C . VAL A 1 246 ? -2.216 -5.231 -14.233 1.00 85.81 246 VAL A C 1
ATOM 1947 O O . VAL A 1 246 ? -2.144 -6.233 -13.525 1.00 85.81 246 VAL A O 1
ATOM 1950 N N . ILE A 1 247 ? -2.813 -4.104 -13.847 1.00 84.94 247 ILE A N 1
ATOM 1951 C CA . ILE A 1 247 ? -3.567 -3.928 -12.603 1.00 84.94 247 ILE A CA 1
ATOM 1952 C C . ILE A 1 247 ? -4.969 -3.397 -12.925 1.00 84.94 247 ILE A C 1
ATOM 1954 O O . ILE A 1 247 ? -5.136 -2.731 -13.950 1.00 84.94 247 ILE A O 1
ATOM 1958 N N . PRO A 1 248 ? -5.979 -3.652 -12.074 1.00 78.31 248 PRO A N 1
ATOM 1959 C CA . PRO A 1 248 ? -7.318 -3.123 -12.301 1.00 78.31 248 PRO A CA 1
ATOM 1960 C C . PRO A 1 248 ? -7.322 -1.593 -12.271 1.00 78.31 248 PRO A C 1
ATOM 1962 O O . PRO A 1 248 ? -6.722 -0.969 -11.390 1.00 78.31 248 PRO A O 1
ATOM 1965 N N . ALA A 1 249 ? -8.034 -0.997 -13.227 1.00 73.94 249 ALA A N 1
ATOM 1966 C CA . ALA A 1 249 ? -8.247 0.439 -13.268 1.00 73.94 249 ALA A CA 1
ATOM 1967 C C . ALA A 1 249 ? -9.119 0.880 -12.088 1.00 73.94 249 ALA A C 1
ATOM 1969 O O . ALA A 1 249 ? -10.192 0.326 -11.852 1.00 73.94 249 ALA A O 1
ATOM 1970 N N . ALA A 1 250 ? -8.677 1.900 -11.355 1.00 65.06 250 ALA A N 1
ATOM 1971 C CA . ALA A 1 250 ? -9.554 2.605 -10.429 1.00 65.06 250 ALA A CA 1
ATOM 1972 C C . ALA A 1 250 ? -10.295 3.712 -11.185 1.00 65.06 250 ALA A C 1
ATOM 1974 O O . ALA A 1 250 ? -9.667 4.529 -11.868 1.00 65.06 250 ALA A O 1
ATOM 1975 N N . SER A 1 251 ? -11.623 3.771 -11.058 1.00 53.06 251 SER A N 1
ATOM 1976 C CA . SER A 1 251 ? -12.356 4.954 -11.509 1.00 53.06 251 SER A CA 1
ATOM 1977 C C . SER A 1 251 ? -11.927 6.160 -10.657 1.00 53.06 251 SER A C 1
ATOM 1979 O O . SER A 1 251 ? -11.637 6.034 -9.467 1.00 53.06 251 SER A O 1
ATOM 1981 N N . LEU A 1 252 ? -11.864 7.348 -11.262 1.00 41.16 252 LEU A N 1
ATOM 1982 C CA . LEU A 1 252 ? -11.569 8.594 -10.538 1.00 41.16 252 LEU A CA 1
ATOM 1983 C C . LEU A 1 252 ? -12.707 8.999 -9.583 1.00 41.16 252 LEU A C 1
ATOM 1985 O O . LEU A 1 252 ? -12.492 9.806 -8.685 1.00 41.16 252 LEU A O 1
ATOM 1989 N N . THR A 1 253 ? -13.906 8.443 -9.773 1.00 39.81 253 THR A N 1
ATOM 1990 C CA . THR A 1 253 ? -15.065 8.609 -8.886 1.00 39.81 253 THR A CA 1
ATOM 1991 C C . THR A 1 253 ? -14.989 7.704 -7.657 1.00 39.81 253 THR A C 1
ATOM 1993 O O . THR A 1 253 ? -15.588 8.017 -6.627 1.00 39.81 253 THR A O 1
ATOM 1996 N N . ASN A 1 254 ? -14.193 6.631 -7.712 1.00 45.81 254 ASN A N 1
ATOM 1997 C CA . ASN A 1 254 ? -13.901 5.803 -6.556 1.00 45.81 254 ASN A CA 1
ATOM 1998 C C . ASN A 1 254 ? -12.981 6.583 -5.620 1.00 45.81 254 ASN A C 1
ATOM 2000 O O . ASN A 1 254 ? -11.762 6.649 -5.794 1.00 45.81 254 ASN A O 1
ATOM 2004 N N . ARG A 1 255 ? -13.602 7.133 -4.575 1.00 42.25 255 ARG A N 1
ATOM 2005 C CA . ARG A 1 255 ? -13.006 7.813 -3.415 1.00 42.25 255 ARG A CA 1
ATOM 2006 C C . ARG A 1 255 ? -11.776 7.104 -2.809 1.00 42.25 255 ARG A C 1
ATOM 2008 O O . ARG A 1 255 ? -11.046 7.697 -2.029 1.00 42.25 255 ARG A O 1
ATOM 2015 N N . VAL A 1 256 ? -11.459 5.870 -3.195 1.00 42.84 256 VAL A N 1
ATOM 2016 C CA . VAL A 1 256 ? -10.168 5.218 -2.910 1.00 42.84 256 VAL A CA 1
ATOM 2017 C C . VAL A 1 256 ? -8.972 6.097 -3.313 1.00 42.84 256 VAL A C 1
ATOM 2019 O O . VAL A 1 256 ? -7.985 6.120 -2.583 1.00 42.84 256 VAL A O 1
ATOM 2022 N N . TYR A 1 257 ? -9.063 6.877 -4.402 1.00 40.91 257 TYR A N 1
ATOM 2023 C CA . TYR A 1 257 ? -8.039 7.881 -4.735 1.00 40.91 257 TYR A CA 1
ATOM 2024 C C . TYR A 1 257 ? -7.963 9.014 -3.704 1.00 40.91 257 TYR A C 1
ATOM 2026 O O . TYR A 1 257 ? -6.865 9.364 -3.289 1.00 40.91 257 TYR A O 1
ATOM 2034 N N . SER A 1 258 ? -9.100 9.541 -3.245 1.00 40.22 258 SER A N 1
ATOM 2035 C CA . SER A 1 258 ? -9.139 10.671 -2.309 1.00 40.22 258 SER A CA 1
ATOM 2036 C C . SER A 1 258 ? -8.799 10.290 -0.865 1.00 40.22 258 SER A C 1
ATOM 2038 O O . SER A 1 258 ? -8.279 11.119 -0.130 1.00 40.22 258 SER A O 1
ATOM 2040 N N . TYR A 1 259 ? -9.060 9.049 -0.440 1.00 41.81 259 TYR A N 1
ATOM 2041 C CA . TYR A 1 259 ? -8.791 8.612 0.939 1.00 41.81 259 TYR A CA 1
ATOM 2042 C C . TYR A 1 259 ? -7.355 8.113 1.149 1.00 41.81 259 TYR A C 1
ATOM 2044 O O . TYR A 1 259 ? -6.774 8.321 2.208 1.00 41.81 259 TYR A O 1
ATOM 2052 N N . ILE A 1 260 ? -6.737 7.533 0.117 1.00 44.53 260 ILE A N 1
ATOM 2053 C CA . ILE A 1 260 ? -5.289 7.277 0.081 1.00 44.53 260 ILE A CA 1
ATOM 2054 C C . ILE A 1 260 ? -4.511 8.615 0.012 1.00 44.53 260 ILE A C 1
ATOM 2056 O O . ILE A 1 260 ? -3.356 8.689 0.416 1.00 44.53 260 ILE A O 1
ATOM 2060 N N . GLU A 1 261 ? -5.156 9.704 -0.410 1.00 36.62 261 GLU A N 1
ATOM 2061 C CA . GLU A 1 261 ? -4.627 11.074 -0.388 1.00 36.62 261 GLU A CA 1
ATOM 2062 C C . GLU A 1 261 ? -4.883 11.845 0.924 1.00 36.62 261 GLU A C 1
ATOM 2064 O O . GLU A 1 261 ? -4.519 13.019 0.994 1.00 36.62 261 GLU A O 1
ATOM 2069 N N . ILE A 1 262 ? -5.440 11.229 1.982 1.00 41.59 262 ILE A N 1
ATOM 2070 C CA . ILE A 1 262 ? -5.623 11.934 3.261 1.00 41.59 262 ILE A CA 1
ATOM 2071 C C . ILE A 1 262 ? -4.273 12.188 3.938 1.00 41.59 262 ILE A C 1
ATOM 2073 O O . ILE A 1 262 ? -3.551 11.294 4.396 1.00 41.59 262 ILE A O 1
ATOM 2077 N N . GLU A 1 263 ? -3.956 13.478 3.969 1.00 47.69 263 GLU A N 1
ATOM 2078 C CA . GLU A 1 263 ? -2.846 14.105 4.654 1.00 47.69 263 GLU A CA 1
ATOM 2079 C C . GLU A 1 263 ? -2.940 13.883 6.168 1.00 47.69 263 GLU A C 1
ATOM 2081 O O . GLU A 1 263 ? -3.960 14.136 6.797 1.00 47.69 263 GLU A O 1
ATOM 2086 N N . HIS A 1 264 ? -1.802 13.500 6.746 1.00 41.62 264 HIS A N 1
ATOM 2087 C CA . HIS A 1 264 ? -1.504 13.547 8.175 1.00 41.62 264 HIS A CA 1
ATOM 2088 C C . HIS A 1 264 ? -2.252 12.546 9.083 1.00 41.62 264 HIS A C 1
ATOM 2090 O O . HIS A 1 264 ? -3.444 12.635 9.334 1.00 41.62 264 HIS A O 1
ATOM 2096 N N . LEU A 1 265 ? -1.482 11.618 9.667 1.00 48.84 265 LEU A N 1
ATOM 2097 C CA . LEU A 1 265 ? -1.879 10.771 10.796 1.00 48.84 265 LEU A CA 1
ATOM 2098 C C . LEU A 1 265 ? -1.189 11.310 12.064 1.00 48.84 265 LEU A C 1
ATOM 2100 O O . LEU A 1 265 ? -0.014 10.996 12.283 1.00 48.84 265 LEU A O 1
ATOM 2104 N N . PRO A 1 266 ? -1.860 12.132 12.892 1.00 40.78 266 PRO A N 1
ATOM 2105 C CA . PRO A 1 266 ? -1.221 12.867 13.990 1.00 40.78 266 PRO A CA 1
ATOM 2106 C C . PRO A 1 266 ? -0.572 11.960 15.051 1.00 40.78 266 PRO A C 1
ATOM 2108 O O . PRO A 1 266 ? 0.475 12.300 15.600 1.00 40.78 266 PRO A O 1
ATOM 2111 N N . TRP A 1 267 ? -1.112 10.758 15.286 1.00 48.44 267 TRP A N 1
ATOM 2112 C CA . TRP A 1 267 ? -0.556 9.797 16.251 1.00 48.44 267 TRP A CA 1
ATOM 2113 C C . TRP A 1 267 ? 0.730 9.097 15.777 1.00 48.44 267 TRP A C 1
ATOM 2115 O O . TRP A 1 267 ? 1.526 8.638 16.596 1.00 48.44 267 TRP A O 1
ATOM 2125 N N . LEU A 1 268 ? 1.018 9.084 14.469 1.00 41.72 268 LEU A N 1
ATOM 2126 C CA . LEU A 1 268 ? 2.258 8.502 13.934 1.00 41.72 268 LEU A CA 1
ATOM 2127 C C . LEU A 1 268 ? 3.478 9.425 14.071 1.00 41.72 268 LEU A C 1
ATOM 2129 O O . LEU A 1 268 ? 4.611 8.947 13.965 1.00 41.72 268 LEU A O 1
ATOM 2133 N N . ALA A 1 269 ? 3.283 10.715 14.368 1.00 43.16 269 ALA A N 1
ATOM 2134 C CA . ALA A 1 269 ? 4.387 11.619 14.693 1.00 43.16 269 ALA A CA 1
ATOM 2135 C C . ALA A 1 269 ? 5.091 11.210 16.006 1.00 43.16 269 ALA A C 1
ATOM 2137 O O . ALA A 1 269 ? 6.316 11.295 16.102 1.00 43.16 269 ALA A O 1
ATOM 2138 N N . GLY A 1 270 ? 4.345 10.671 16.980 1.00 38.03 270 GLY A N 1
ATOM 2139 C CA . GLY A 1 270 ? 4.886 10.160 18.248 1.00 38.03 270 GLY A CA 1
ATOM 2140 C C . GLY A 1 270 ? 5.667 8.845 18.112 1.00 38.03 270 GLY A C 1
ATOM 2141 O O . GLY A 1 270 ? 6.651 8.629 18.815 1.00 38.03 270 GLY A O 1
ATOM 2142 N N . ALA A 1 271 ? 5.323 7.998 17.136 1.00 40.44 271 ALA A N 1
ATOM 2143 C CA . ALA A 1 271 ? 6.052 6.757 16.833 1.00 40.44 271 ALA A CA 1
ATOM 2144 C C . ALA A 1 271 ? 7.391 6.990 16.090 1.00 40.44 271 ALA A C 1
ATOM 2146 O O . ALA A 1 271 ? 8.117 6.042 15.756 1.00 40.44 271 ALA A O 1
ATOM 2147 N N . SER A 1 272 ? 7.726 8.249 15.784 1.00 37.81 272 SER A N 1
ATOM 2148 C CA . SER A 1 272 ? 8.980 8.651 15.140 1.00 37.81 272 SER A CA 1
ATOM 2149 C C . SER A 1 272 ? 10.123 8.910 16.127 1.00 37.81 272 SER A C 1
ATOM 2151 O O . SER A 1 272 ? 11.272 8.911 15.696 1.00 37.81 272 SER A O 1
ATOM 2153 N N . THR A 1 273 ? 9.849 9.139 17.414 1.00 30.98 273 THR A N 1
ATOM 2154 C CA . THR A 1 273 ? 10.869 9.583 18.387 1.00 30.98 273 THR A CA 1
ATOM 2155 C C . THR A 1 273 ? 11.392 8.479 19.303 1.00 30.98 273 THR A C 1
ATOM 2157 O O . THR A 1 273 ? 12.352 8.701 20.035 1.00 30.98 273 THR A O 1
ATOM 2160 N N . ARG A 1 274 ? 10.825 7.269 19.240 1.00 30.58 274 ARG A N 1
ATOM 2161 C CA . ARG A 1 274 ? 11.370 6.081 19.908 1.00 30.58 274 ARG A CA 1
ATOM 2162 C C . ARG A 1 274 ? 11.766 5.035 18.870 1.00 30.58 274 ARG A C 1
ATOM 2164 O O . ARG A 1 274 ? 10.914 4.276 18.409 1.00 30.58 274 ARG A O 1
ATOM 2171 N N . LEU A 1 275 ? 13.039 5.087 18.473 1.00 33.34 275 LEU A N 1
ATOM 2172 C CA . LEU A 1 275 ? 13.958 4.006 18.066 1.00 33.34 275 LEU A CA 1
ATOM 2173 C C . LEU A 1 275 ? 15.121 4.613 17.278 1.00 33.34 275 LEU A C 1
ATOM 2175 O O . LEU A 1 275 ? 14.875 5.061 16.135 1.00 33.34 275 LEU A O 1
#

Nearest PDB structures (foldseek):
  4dlo-assembly2_B  TM=5.494E-01  e=3.705E+00  Homo sapiens
  5an3-assembly1_A  TM=2.999E-01  e=4.041E+00  Saccharomyces cerevisiae
  5wyl-assembly2_C  TM=2.454E-01  e=4.604E+00  Thermochaetoides thermophila DSM 1495

Secondary structure (DSSP, 8-state):
-HHHHHHHHHHHHHHHHHHHHHHHTT----TTGGGS-HHHHHHHHHHHHS---S-HHHHHHHHHHHHH-TT--HHHHHHHHHHHHHHHHHHHTT--S--HHHHHHHHHHHHHHTTS-HHHHHHHHHHH--HHHHHHHHHHHHHHHHT--THHHHHHHTTTTTT--HHHHHHHHHHHSS--HHHHHHHHHHHHHHHHHHHSSSS-HHHHHHHHHHHHHHHHHHHHTT-HHHHHHHHHHHHHHHHTTSSPPPPTTSTHHHHHT----GGGTGGGS--

Sequence (275 aa):
MKILLATLVVLCAHVANTSWANELSNIDAFPFIERTSDQSAALYHSIVSGDLNQSEASTLSAIENILTDPNVQLPDMVVASLGLQFLSANIVNGTSPLLLEDISDLYEKAKANLKNDRLQRRNFLSCMLYGNKKVKYTLKALDTLVDANDEYFNQVQMRHFRDTDQPTRSLAAQMYGMVTRETIFMAKTHRAILNFHKRYPESVLDERIDVALLLRNLAVGYNQMRAQSLELSTKRLIKQLENEGVIPAASLTNRVYSYIEIEHLPWLAGASTRL